Protein AF-A0A2A5HL02-F1 (afdb_monomer)

Sequence (209 aa):
MNTEVFVFADWEAVKEPLLVGTLRASVTKNKEHFSFNYDKAWLASSFAQQIDPDLHFSSAMTQLGYYDGDYEASYLELAQFLTDQGSNTKQDIAQLWRRIVFNIAVSNTDDHLRNHGFIYKNNGWILSPAYDINPVASANGLHLNISDNDNSLSYDLAMEVIDFFQLKKSESQKIKDDVCNCVAPWRVVADKVGVGRADQEYMRVVFNV

Mean predicted aligned error: 8.17 Å

Secondary structure (DSSP, 8-state):
-EEEEEEEE-STT-SS-EEEEEEEEEEETTEEEEEEEE-HHHHTSTTS--SSGGG-EEEHHHHHT--TT----BHHHHHHHHHHHBSSHHHHHHHHHHHHHHHHHTT-----TTS-EEEEETTEEEEPPP------TT-SB-SSBSSSS--BS-HHHHHHTTTTTT--HHHHHHHHHHHHHHHTTHHHHHHHTT--HHHHHHHGGG---

Solvent-accessible surface area (backbone atoms only — not comparable to full-atom values): 11794 Å² total; per-residue (Å²): 108,77,46,79,43,81,41,62,47,74,47,95,90,44,94,57,73,40,60,43,23,40,40,36,39,36,60,56,95,94,38,83,45,77,45,77,45,72,29,73,68,29,69,72,35,95,79,50,84,61,95,58,69,87,58,42,67,44,36,41,28,66,77,72,69,60,58,92,88,68,78,71,55,32,53,56,57,56,36,48,49,34,66,76,46,31,61,47,33,75,62,38,28,45,51,50,52,50,45,54,52,46,29,38,35,35,31,26,36,58,53,37,47,77,48,36,40,32,26,59,48,90,92,18,33,35,68,43,82,87,52,76,86,51,62,35,69,87,62,80,35,39,48,33,18,58,45,90,83,44,26,61,68,41,72,66,62,57,59,72,46,30,66,78,41,74,43,53,72,72,56,49,50,49,52,47,50,55,45,41,64,66,50,54,54,47,65,61,53,37,54,74,74,65,55,51,72,69,58,52,59,64,49,47,75,17,50,64,97

Radius of gyration: 20.07 Å; Cα contacts (8 Å, |Δi|>4): 320; chains: 1; bounding box: 46×37×61 Å

Structure (mmCIF, N/CA/C/O backbone):
data_AF-A0A2A5HL02-F1
#
_entry.id   AF-A0A2A5HL02-F1
#
loop_
_atom_site.group_PDB
_atom_site.id
_atom_site.type_symbol
_atom_site.label_atom_id
_atom_site.label_alt_id
_atom_site.label_comp_id
_atom_site.label_asym_id
_atom_site.label_entity_id
_atom_site.label_seq_id
_atom_site.pdbx_PDB_ins_code
_atom_site.Cartn_x
_atom_site.Cartn_y
_atom_site.Cartn_z
_atom_site.occupancy
_atom_site.B_iso_or_equiv
_atom_site.auth_seq_id
_atom_site.auth_comp_id
_atom_site.auth_asym_id
_atom_site.auth_atom_id
_at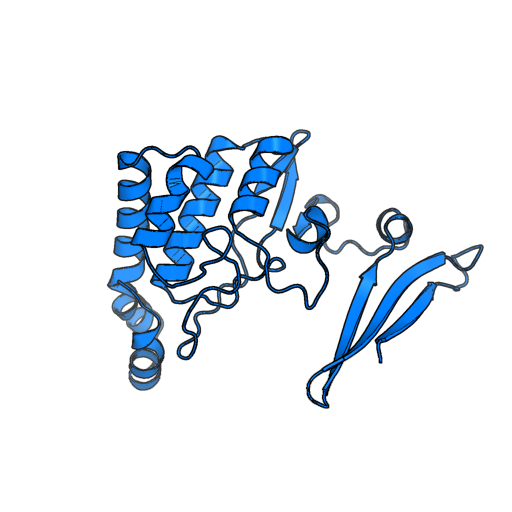om_site.pdbx_PDB_model_num
ATOM 1 N N . MET A 1 1 ? 23.097 18.622 -11.782 1.00 61.75 1 MET A N 1
ATOM 2 C CA . MET A 1 1 ? 22.974 18.508 -13.249 1.00 61.75 1 MET A CA 1
ATOM 3 C C . MET A 1 1 ? 22.240 17.209 -13.501 1.00 61.75 1 MET A C 1
ATOM 5 O O . MET A 1 1 ? 22.627 16.224 -12.884 1.00 61.75 1 MET A O 1
ATOM 9 N N . ASN A 1 2 ? 21.156 17.231 -14.275 1.00 78.06 2 ASN A N 1
ATOM 10 C CA . ASN A 1 2 ? 20.424 16.014 -14.619 1.00 78.06 2 ASN A CA 1
ATOM 11 C C . ASN A 1 2 ? 20.840 15.609 -16.029 1.00 78.06 2 ASN A C 1
ATOM 13 O O . ASN A 1 2 ? 20.781 16.436 -16.938 1.00 78.06 2 ASN A O 1
ATOM 17 N N . THR A 1 3 ? 21.279 14.367 -16.181 1.00 90.88 3 THR A N 1
ATOM 18 C CA . THR A 1 3 ? 21.645 13.775 -17.465 1.00 90.88 3 THR A CA 1
ATOM 19 C C . THR A 1 3 ? 20.612 12.716 -17.801 1.00 90.88 3 THR A C 1
ATOM 21 O O . THR A 1 3 ? 20.310 11.858 -16.972 1.00 90.88 3 THR A O 1
ATOM 24 N N . GLU A 1 4 ? 20.077 12.773 -19.014 1.00 93.69 4 GLU A N 1
ATOM 25 C CA . GLU A 1 4 ? 19.200 11.741 -19.557 1.00 93.69 4 GLU A CA 1
ATOM 26 C C . GLU A 1 4 ? 19.963 10.970 -20.628 1.00 93.69 4 GLU A C 1
ATOM 28 O O . GLU A 1 4 ? 20.577 11.554 -21.522 1.00 93.69 4 GLU A O 1
ATOM 33 N N . VAL A 1 5 ? 19.955 9.649 -20.501 1.00 94.94 5 VAL A N 1
ATOM 34 C CA . VAL A 1 5 ? 20.613 8.722 -21.412 1.00 94.94 5 VAL A CA 1
ATOM 35 C C . VAL A 1 5 ? 19.542 7.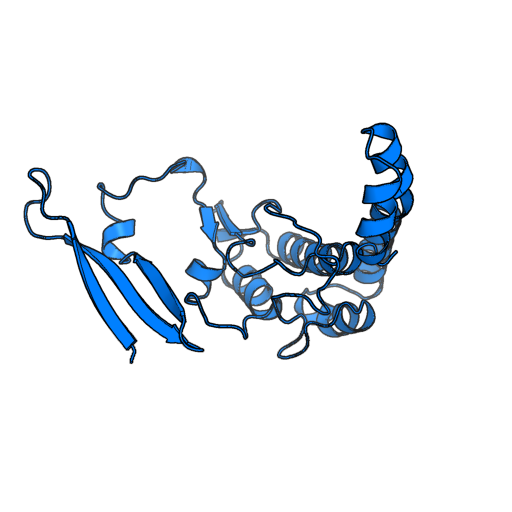805 -21.983 1.00 94.94 5 VAL A C 1
ATOM 37 O O . VAL A 1 5 ? 18.927 7.025 -21.258 1.00 94.94 5 VAL A O 1
ATOM 40 N N . PHE A 1 6 ? 19.316 7.899 -23.290 1.00 96.12 6 PHE A N 1
ATOM 41 C CA . PHE A 1 6 ? 18.430 6.987 -24.004 1.00 96.12 6 PHE A CA 1
ATOM 42 C C . PHE A 1 6 ? 19.140 5.651 -24.213 1.00 96.12 6 PHE A C 1
ATOM 44 O O . PHE A 1 6 ? 20.243 5.603 -24.760 1.00 96.12 6 PHE A O 1
ATOM 51 N N . VAL A 1 7 ? 18.514 4.569 -23.764 1.00 94.94 7 VAL A N 1
ATOM 52 C CA . VAL A 1 7 ? 19.061 3.215 -23.854 1.00 94.94 7 VAL A CA 1
ATOM 53 C C . VAL A 1 7 ? 18.333 2.478 -24.965 1.00 94.94 7 VAL A C 1
ATOM 55 O O . VAL A 1 7 ? 17.118 2.309 -24.904 1.00 94.94 7 VAL A O 1
ATOM 58 N N . PHE A 1 8 ? 19.077 2.032 -25.975 1.00 95.12 8 PHE A N 1
ATOM 59 C CA . PHE A 1 8 ? 18.548 1.294 -27.120 1.00 95.12 8 PHE A CA 1
ATOM 60 C C . PHE A 1 8 ? 19.006 -0.166 -27.088 1.00 95.12 8 PHE A C 1
ATOM 62 O O . PHE A 1 8 ? 20.141 -0.461 -26.714 1.00 95.12 8 PHE A O 1
ATOM 69 N N . ALA A 1 9 ? 18.123 -1.068 -27.507 1.00 91.44 9 ALA A N 1
ATOM 70 C CA . ALA A 1 9 ? 18.435 -2.453 -27.809 1.00 91.44 9 ALA A CA 1
ATOM 71 C C . ALA A 1 9 ? 18.731 -2.561 -29.305 1.00 91.44 9 ALA A C 1
ATOM 73 O O . ALA A 1 9 ? 17.867 -2.274 -30.134 1.00 91.44 9 ALA A O 1
ATOM 74 N N . ASP A 1 10 ? 19.951 -2.979 -29.628 1.00 92.00 10 ASP A N 1
ATOM 75 C CA . ASP A 1 10 ? 20.437 -3.175 -30.993 1.00 92.00 10 ASP A CA 1
ATOM 76 C C . ASP A 1 10 ? 21.192 -4.510 -31.061 1.00 92.00 10 ASP A C 1
ATOM 78 O O . ASP A 1 10 ? 22.417 -4.580 -30.972 1.00 92.00 10 ASP A O 1
ATOM 82 N N . TRP A 1 11 ? 20.430 -5.605 -31.079 1.00 87.88 11 TRP A N 1
ATOM 83 C CA . TRP A 1 11 ? 20.950 -6.968 -31.209 1.00 87.88 11 TRP A CA 1
ATOM 84 C C . TRP A 1 11 ? 20.337 -7.658 -32.424 1.00 87.88 11 TRP A C 1
ATOM 86 O O . TRP A 1 11 ? 19.330 -7.207 -32.950 1.00 87.88 11 TRP A O 1
ATOM 96 N N . GLU A 1 12 ? 20.896 -8.798 -32.835 1.00 86.19 12 GLU A N 1
ATOM 97 C CA . GLU A 1 12 ? 20.589 -9.479 -34.108 1.00 86.19 12 GLU A CA 1
ATOM 98 C C . GLU A 1 12 ? 19.088 -9.728 -34.377 1.00 86.19 12 GLU A C 1
ATOM 100 O O . GLU A 1 12 ? 18.633 -9.668 -35.517 1.00 86.19 12 GLU A O 1
ATOM 105 N N . ALA A 1 13 ? 18.296 -9.977 -33.331 1.00 84.12 13 ALA A N 1
ATOM 106 C CA . ALA A 1 13 ? 16.845 -10.156 -33.425 1.00 84.12 13 ALA A CA 1
ATOM 107 C C . ALA A 1 13 ? 16.024 -8.851 -33.568 1.00 84.12 13 ALA A C 1
ATOM 109 O O . ALA A 1 13 ? 14.843 -8.931 -33.913 1.00 84.12 13 ALA A O 1
ATOM 110 N N . VAL A 1 14 ? 16.597 -7.667 -33.313 1.00 82.94 14 VAL A N 1
ATOM 111 C CA . VAL A 1 14 ? 15.937 -6.364 -33.513 1.00 82.94 14 VAL A CA 1
ATOM 112 C C . VAL A 1 14 ? 16.354 -5.797 -34.872 1.00 82.94 14 VAL A C 1
ATOM 114 O O . VAL A 1 14 ? 17.535 -5.627 -35.146 1.00 82.94 14 VAL A O 1
ATOM 117 N N . LYS A 1 15 ? 15.386 -5.511 -35.753 1.00 85.00 15 LYS A N 1
ATOM 118 C CA . LYS A 1 15 ? 15.675 -5.018 -37.116 1.00 85.00 15 LYS A CA 1
ATOM 119 C C . LYS A 1 15 ? 16.224 -3.589 -37.154 1.00 85.00 15 LYS A C 1
ATOM 121 O O . LYS A 1 15 ? 16.951 -3.254 -38.083 1.00 85.00 15 LYS A O 1
ATOM 126 N N . GLU A 1 16 ? 15.835 -2.764 -36.189 1.00 90.19 16 GLU A N 1
ATOM 127 C CA . GLU A 1 16 ? 16.279 -1.380 -36.012 1.00 90.19 16 GLU A CA 1
ATOM 128 C C . GLU A 1 16 ? 16.438 -1.113 -34.510 1.00 90.19 16 GLU A C 1
ATOM 130 O O . GLU A 1 16 ? 15.660 -1.684 -33.741 1.00 90.19 16 GLU A O 1
ATOM 135 N N . PRO A 1 17 ? 17.382 -0.255 -34.073 1.00 92.62 17 PRO A N 1
ATOM 136 C CA . PRO A 1 17 ? 17.563 0.055 -32.660 1.00 92.62 17 PRO A CA 1
ATOM 137 C C . PRO A 1 17 ? 16.243 0.450 -31.991 1.00 92.62 17 PRO A C 1
ATOM 139 O O . PRO A 1 17 ? 15.632 1.464 -32.334 1.00 92.62 17 PRO A O 1
ATOM 142 N N . LEU A 1 18 ? 15.801 -0.349 -31.021 1.00 92.69 18 LEU A N 1
ATOM 143 C CA . LEU A 1 18 ? 14.548 -0.122 -30.307 1.00 92.69 18 LEU A CA 1
ATOM 144 C C . LEU A 1 18 ? 14.841 0.587 -28.987 1.00 92.69 18 LEU A C 1
ATOM 146 O O . LEU A 1 18 ? 15.664 0.116 -28.203 1.00 92.69 18 LEU A O 1
ATOM 150 N N . LEU A 1 19 ? 14.172 1.710 -28.725 1.00 94.88 19 LEU A N 1
ATOM 151 C CA . LEU A 1 19 ? 14.314 2.417 -27.454 1.00 94.88 19 LEU A CA 1
ATOM 152 C C . LEU A 1 19 ? 13.788 1.525 -26.323 1.00 94.88 19 LEU A C 1
ATOM 154 O O . LEU A 1 19 ? 12.597 1.244 -26.266 1.00 94.88 19 LEU A O 1
ATOM 158 N N . VAL A 1 20 ? 14.677 1.089 -25.432 1.00 93.69 20 VAL A N 1
ATOM 159 C CA . VAL A 1 20 ? 14.339 0.304 -24.235 1.00 93.69 20 VAL A CA 1
ATOM 160 C C . VAL A 1 20 ? 13.740 1.209 -23.173 1.00 93.69 20 VAL A C 1
ATOM 162 O O . VAL A 1 20 ? 12.806 0.830 -22.471 1.00 93.69 20 VAL A O 1
ATOM 165 N N . GLY A 1 21 ? 14.297 2.409 -23.037 1.00 93.69 21 GLY A N 1
ATOM 166 C CA . GLY A 1 21 ? 13.919 3.349 -22.000 1.00 93.69 21 GLY A CA 1
ATOM 167 C C . GLY A 1 21 ? 14.952 4.446 -21.799 1.00 93.69 21 GLY A C 1
ATOM 168 O O . GLY A 1 21 ? 15.899 4.593 -22.575 1.00 93.69 21 GLY A O 1
ATOM 169 N N . THR A 1 22 ? 14.775 5.200 -20.723 1.00 95.06 22 THR A N 1
ATOM 170 C CA . THR A 1 22 ? 15.619 6.338 -20.366 1.00 95.06 22 THR A CA 1
ATOM 171 C C . THR A 1 22 ? 16.241 6.105 -18.996 1.00 95.06 22 THR A C 1
ATOM 173 O O . THR A 1 22 ? 15.533 5.938 -18.002 1.00 95.06 22 THR A O 1
ATOM 176 N N . LEU A 1 23 ? 17.573 6.120 -18.942 1.00 92.62 23 LEU A N 1
ATOM 177 C CA . LEU A 1 23 ? 18.346 6.195 -17.708 1.00 92.62 23 LEU A CA 1
ATOM 178 C C . LEU A 1 23 ? 18.536 7.669 -17.346 1.00 92.62 23 LEU A C 1
ATOM 180 O O . LEU A 1 23 ? 19.118 8.439 -18.110 1.00 92.62 23 LEU A O 1
ATOM 184 N N . ARG A 1 24 ? 18.076 8.065 -16.166 1.00 90.25 24 ARG A N 1
ATOM 185 C CA . ARG A 1 24 ? 18.287 9.394 -15.608 1.00 90.25 24 ARG A CA 1
ATOM 186 C C . ARG A 1 24 ? 19.357 9.318 -14.532 1.00 90.25 24 ARG A C 1
ATOM 188 O O . ARG A 1 24 ? 19.246 8.524 -13.604 1.00 90.25 24 ARG A O 1
ATOM 195 N N . ALA A 1 25 ? 20.373 10.163 -14.651 1.00 90.19 25 ALA A N 1
ATOM 196 C CA . ALA A 1 25 ? 21.373 10.382 -13.617 1.00 90.19 25 ALA A CA 1
ATOM 197 C C . ALA A 1 25 ? 21.193 11.791 -13.043 1.00 90.19 25 ALA A C 1
ATOM 199 O O . ALA A 1 25 ? 21.216 12.780 -13.783 1.00 90.19 25 ALA A O 1
ATOM 200 N N . SER A 1 26 ? 21.003 11.898 -11.732 1.00 87.44 26 SER A N 1
ATOM 201 C CA . SER A 1 26 ? 20.907 13.170 -11.018 1.00 87.44 26 SER A CA 1
ATOM 202 C C . SER A 1 26 ? 21.895 13.203 -9.858 1.00 87.44 26 SER A C 1
ATOM 204 O O . SER A 1 26 ? 22.213 12.185 -9.250 1.00 87.44 26 SER A O 1
ATOM 206 N N . VAL A 1 27 ? 22.408 14.392 -9.543 1.00 84.00 27 VAL A N 1
ATOM 207 C CA . VAL A 1 27 ? 23.245 14.594 -8.354 1.00 84.00 27 VAL A CA 1
ATOM 208 C C . VAL A 1 27 ? 22.414 15.305 -7.302 1.00 84.00 27 VAL A C 1
ATOM 210 O O . VAL A 1 27 ? 21.991 16.446 -7.503 1.00 84.00 27 VAL A O 1
ATOM 213 N N . THR A 1 28 ? 22.211 14.654 -6.162 1.00 78.12 28 THR A N 1
ATOM 214 C CA . THR A 1 28 ? 21.507 15.216 -5.007 1.00 78.12 28 THR A CA 1
ATOM 215 C C . THR A 1 28 ? 22.375 15.029 -3.767 1.00 78.12 28 THR A C 1
ATOM 217 O O . THR A 1 28 ? 22.848 13.932 -3.492 1.00 78.12 28 THR A O 1
ATOM 220 N N . LYS A 1 29 ? 22.641 16.111 -3.020 1.00 78.31 29 LYS A N 1
ATOM 221 C CA . LYS A 1 29 ? 23.487 16.095 -1.803 1.00 78.31 29 LYS A CA 1
ATOM 222 C C . LYS A 1 29 ? 24.847 15.382 -1.997 1.00 78.31 29 LYS A C 1
ATOM 224 O O . LYS A 1 29 ? 25.253 14.586 -1.155 1.00 78.31 29 LYS A O 1
ATOM 229 N N . ASN A 1 30 ? 25.544 15.660 -3.105 1.00 80.00 30 ASN A N 1
ATOM 230 C CA . ASN A 1 30 ? 26.816 15.024 -3.501 1.00 80.00 30 ASN A CA 1
ATOM 231 C C . ASN A 1 30 ? 26.762 13.495 -3.694 1.00 80.00 30 ASN A C 1
ATOM 233 O O . ASN A 1 30 ? 27.805 12.843 -3.694 1.00 80.00 30 ASN A O 1
ATOM 237 N N . LYS A 1 31 ? 25.572 12.916 -3.873 1.00 73.81 31 LYS A N 1
ATOM 238 C CA . LYS A 1 31 ? 25.389 11.521 -4.275 1.00 73.81 31 LYS A CA 1
ATOM 239 C C . LYS A 1 31 ? 24.769 11.466 -5.665 1.00 73.81 31 LYS A C 1
ATOM 241 O O . LYS A 1 31 ? 23.867 12.248 -5.969 1.00 73.81 31 LYS A O 1
ATOM 246 N N . GLU A 1 32 ? 25.271 10.562 -6.497 1.00 85.12 32 GLU A N 1
ATOM 247 C CA . GLU A 1 32 ? 24.662 10.237 -7.784 1.00 85.12 32 GLU A CA 1
ATOM 248 C C . GLU A 1 32 ? 23.497 9.275 -7.559 1.00 85.12 32 GLU A C 1
ATOM 250 O O . GLU A 1 32 ? 23.647 8.223 -6.936 1.00 85.12 32 GLU A O 1
ATOM 255 N N . HIS A 1 33 ? 22.331 9.664 -8.050 1.00 79.44 33 HIS A N 1
ATOM 256 C CA . HIS A 1 33 ? 21.134 8.849 -8.106 1.00 79.44 33 HIS A CA 1
ATOM 257 C C . HIS A 1 33 ? 20.885 8.467 -9.561 1.00 79.44 33 HIS A C 1
ATOM 259 O O . HIS A 1 33 ? 20.912 9.321 -10.448 1.00 79.44 33 HIS A O 1
ATOM 265 N N . PHE A 1 34 ? 20.629 7.183 -9.788 1.00 85.75 34 PHE A N 1
ATOM 266 C CA . PHE A 1 34 ? 20.285 6.641 -11.094 1.00 85.75 34 PHE A CA 1
ATOM 267 C C . PHE A 1 34 ? 18.874 6.075 -11.031 1.00 85.75 34 PHE A C 1
ATOM 269 O O . PHE A 1 34 ? 18.555 5.322 -10.113 1.00 85.75 34 PHE A O 1
ATOM 276 N N . SER A 1 35 ? 18.045 6.408 -12.010 1.00 81.56 35 SER A N 1
ATOM 277 C CA . SER A 1 35 ? 16.740 5.784 -12.201 1.00 81.56 35 SER A CA 1
ATOM 278 C C . SER A 1 35 ? 16.559 5.397 -13.657 1.00 81.56 35 SER A C 1
ATOM 280 O O . SER A 1 35 ? 17.050 6.074 -14.555 1.00 81.56 35 SER A O 1
ATOM 282 N N . PHE A 1 36 ? 15.887 4.278 -13.903 1.00 86.62 36 PHE A N 1
ATOM 283 C CA . PHE A 1 36 ? 15.614 3.798 -15.250 1.00 86.62 36 PHE A CA 1
ATOM 284 C C . PHE A 1 36 ? 14.109 3.689 -15.453 1.00 86.62 36 PHE A C 1
ATOM 286 O O . PHE A 1 36 ? 13.418 3.088 -14.632 1.00 86.62 36 PHE A O 1
ATOM 293 N N . ASN A 1 37 ? 13.611 4.255 -16.547 1.00 82.31 37 ASN A N 1
ATOM 294 C CA . ASN A 1 37 ? 12.217 4.139 -16.944 1.00 82.31 37 ASN A CA 1
ATOM 295 C C . ASN A 1 37 ? 12.124 3.447 -18.301 1.00 82.31 37 ASN A C 1
ATOM 297 O O . ASN A 1 37 ? 12.719 3.927 -19.264 1.00 82.31 37 ASN A O 1
ATOM 301 N N . TYR A 1 38 ? 11.369 2.354 -18.385 1.00 87.00 38 TYR A N 1
ATOM 302 C CA . TYR A 1 38 ? 11.133 1.674 -19.656 1.00 87.00 38 TYR A CA 1
ATOM 303 C C . TYR A 1 38 ? 10.258 2.523 -20.580 1.00 87.00 38 TYR A C 1
ATOM 305 O O . TYR A 1 38 ? 9.315 3.184 -20.141 1.00 87.00 38 TYR A O 1
ATOM 313 N N . ASP A 1 39 ? 10.540 2.464 -21.877 1.00 88.94 39 ASP A N 1
ATOM 314 C CA . ASP A 1 39 ? 9.657 3.031 -22.886 1.00 88.94 39 ASP A CA 1
ATOM 315 C C . ASP A 1 39 ? 8.372 2.191 -23.004 1.00 88.94 39 ASP A C 1
ATOM 317 O O . ASP A 1 39 ? 8.387 0.960 -22.894 1.00 88.94 39 ASP A O 1
ATOM 321 N N . LYS A 1 40 ? 7.230 2.844 -23.241 1.00 83.00 40 LYS A N 1
ATOM 322 C CA . LYS A 1 40 ? 5.942 2.140 -23.360 1.00 83.00 40 LYS A CA 1
ATOM 323 C C . LYS A 1 40 ? 5.927 1.175 -24.549 1.00 83.00 40 LYS A C 1
ATOM 325 O O . LYS A 1 40 ? 5.343 0.099 -24.439 1.00 83.00 40 LYS A O 1
ATOM 330 N N . ALA A 1 41 ? 6.570 1.531 -25.663 1.00 85.94 41 ALA A N 1
ATOM 331 C CA . ALA A 1 41 ? 6.681 0.657 -26.824 1.00 85.94 41 ALA A CA 1
ATOM 332 C C . ALA A 1 41 ? 7.598 -0.541 -26.541 1.00 85.94 41 ALA A C 1
ATOM 334 O O . ALA A 1 41 ? 7.301 -1.644 -26.998 1.00 85.94 41 ALA A O 1
ATOM 335 N N . TRP A 1 42 ? 8.653 -0.361 -25.734 1.00 88.75 42 TRP A N 1
ATOM 336 C CA . TRP A 1 42 ? 9.483 -1.474 -25.265 1.00 88.75 42 TRP A CA 1
ATOM 337 C C . TRP A 1 42 ? 8.673 -2.483 -24.454 1.00 88.75 42 TRP A C 1
ATOM 339 O O . TRP A 1 42 ? 8.707 -3.674 -24.761 1.00 88.75 42 TRP A O 1
ATOM 349 N N . LEU A 1 43 ? 7.911 -2.013 -23.461 1.00 82.44 43 LEU A N 1
ATOM 350 C CA . LEU A 1 43 ? 7.082 -2.871 -22.603 1.00 82.44 43 LEU A CA 1
ATOM 351 C C . LEU A 1 43 ? 6.004 -3.640 -23.380 1.00 82.44 43 LEU A C 1
ATOM 353 O O . LEU A 1 43 ? 5.606 -4.722 -22.955 1.00 82.44 43 LEU A O 1
ATOM 357 N N . ALA A 1 44 ? 5.543 -3.096 -24.510 1.00 82.56 44 ALA A N 1
ATOM 358 C CA . ALA A 1 44 ? 4.601 -3.752 -25.415 1.00 82.56 44 ALA A CA 1
ATOM 359 C C . ALA A 1 44 ? 5.276 -4.668 -26.458 1.00 82.56 44 ALA A C 1
ATOM 361 O O . ALA A 1 44 ? 4.585 -5.358 -27.209 1.00 82.56 44 ALA A O 1
ATOM 362 N N . SER A 1 45 ? 6.608 -4.662 -26.549 1.00 86.00 45 SER A N 1
ATOM 363 C CA . SER A 1 45 ? 7.354 -5.466 -27.518 1.00 86.00 45 SER A CA 1
ATOM 364 C C . SER A 1 45 ? 7.486 -6.925 -27.073 1.00 86.00 45 SER A C 1
ATOM 366 O O . SER A 1 45 ? 7.453 -7.243 -25.886 1.00 86.00 45 SER A O 1
ATOM 368 N N . SER A 1 46 ? 7.746 -7.824 -28.026 1.00 84.69 46 SER A N 1
ATOM 369 C CA . SER A 1 46 ? 8.045 -9.237 -27.742 1.00 84.69 46 SER A CA 1
ATOM 370 C C . SER A 1 46 ? 9.392 -9.462 -27.042 1.00 84.69 46 SER A C 1
ATOM 372 O O . SER A 1 46 ? 9.716 -10.597 -26.703 1.00 84.69 46 SER A O 1
ATOM 374 N N . PHE A 1 47 ? 10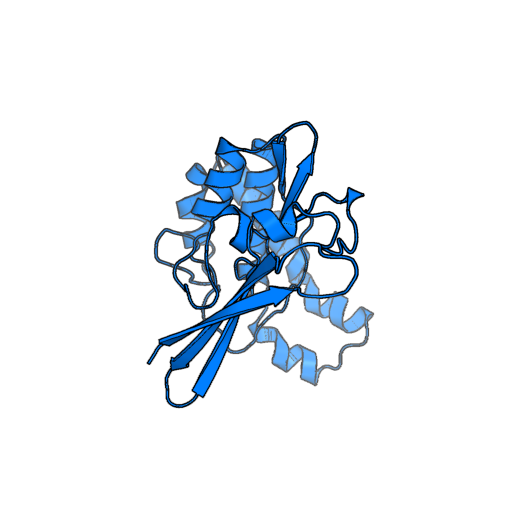.206 -8.415 -26.887 1.00 83.88 47 PHE A N 1
ATOM 375 C CA . PHE A 1 47 ? 11.529 -8.492 -26.267 1.00 83.88 47 PHE A CA 1
ATOM 376 C C . PHE A 1 47 ? 11.501 -8.204 -24.766 1.00 83.88 47 PHE A C 1
ATOM 378 O O . PHE A 1 47 ? 12.434 -8.586 -24.059 1.00 83.88 47 PHE A O 1
ATOM 385 N N . ALA A 1 48 ? 10.447 -7.554 -24.264 1.00 83.44 48 ALA A N 1
ATOM 386 C CA . ALA A 1 48 ? 10.280 -7.345 -22.837 1.00 83.44 48 ALA A CA 1
ATOM 387 C C . ALA A 1 48 ? 10.044 -8.695 -22.142 1.00 83.44 48 ALA A C 1
ATOM 389 O O . ALA A 1 48 ? 9.038 -9.366 -22.373 1.00 83.44 48 ALA A O 1
ATOM 390 N N . GLN A 1 49 ? 10.975 -9.100 -21.275 1.00 72.94 49 GLN A N 1
ATOM 391 C CA . GLN A 1 49 ? 10.784 -10.278 -20.437 1.00 72.94 49 GLN A CA 1
ATOM 392 C C . GLN A 1 49 ? 9.795 -9.959 -19.320 1.00 72.94 49 GLN A C 1
ATOM 394 O O . GLN A 1 49 ? 10.086 -9.191 -18.404 1.00 72.94 49 GLN A O 1
ATOM 399 N N . GLN A 1 50 ? 8.629 -10.588 -19.392 1.00 68.19 50 GLN A N 1
ATOM 400 C CA . GLN A 1 50 ? 7.682 -10.625 -18.290 1.00 68.19 50 GLN A CA 1
ATOM 401 C C . GLN A 1 50 ? 8.002 -11.855 -17.438 1.00 68.19 50 GLN A C 1
ATOM 403 O O . GLN A 1 50 ? 8.044 -12.970 -17.953 1.00 68.19 50 GLN A O 1
ATOM 408 N N . ILE A 1 51 ? 8.274 -11.646 -16.146 1.00 69.44 51 ILE A N 1
ATOM 409 C CA . ILE A 1 51 ? 8.579 -12.735 -15.199 1.00 69.44 51 ILE A CA 1
ATOM 410 C C . ILE A 1 51 ? 7.356 -13.646 -15.028 1.00 69.44 51 ILE A C 1
ATOM 412 O O . ILE A 1 51 ? 7.501 -14.861 -14.931 1.00 69.44 51 ILE A O 1
ATOM 416 N N . ASP A 1 52 ? 6.164 -13.049 -15.039 1.00 73.88 52 ASP A N 1
ATOM 417 C CA . ASP A 1 52 ? 4.882 -13.746 -15.033 1.00 73.88 52 ASP A CA 1
ATOM 418 C C . ASP A 1 52 ? 3.876 -12.959 -15.900 1.00 73.88 52 ASP A C 1
ATOM 420 O O . ASP A 1 52 ? 3.210 -12.042 -15.405 1.00 73.88 52 ASP A O 1
ATOM 424 N N . PRO A 1 53 ? 3.826 -13.227 -17.218 1.00 72.62 53 PRO A N 1
ATOM 425 C CA . PRO A 1 53 ? 2.954 -12.501 -18.142 1.00 72.62 53 PRO A CA 1
ATOM 426 C C . PRO A 1 53 ? 1.463 -12.694 -17.836 1.00 72.62 53 PRO A C 1
ATOM 428 O O . PRO A 1 53 ? 0.663 -11.797 -18.107 1.00 72.62 53 PRO A O 1
ATOM 431 N N . ASP A 1 54 ? 1.098 -13.827 -17.232 1.00 82.75 54 ASP A N 1
ATOM 432 C CA . ASP A 1 54 ? -0.287 -14.178 -16.917 1.00 82.75 54 ASP A CA 1
ATOM 433 C C . ASP A 1 54 ? -0.797 -13.442 -15.667 1.00 82.75 54 ASP A C 1
ATOM 435 O O . ASP A 1 54 ? -2.005 -13.275 -15.482 1.00 82.75 54 ASP A O 1
ATOM 439 N N . LEU A 1 55 ? 0.110 -12.959 -14.808 1.00 83.25 55 LEU A N 1
ATOM 440 C CA . LEU A 1 55 ? -0.252 -12.194 -13.615 1.00 83.25 55 LEU A CA 1
ATOM 441 C C . LEU A 1 55 ? -0.813 -10.804 -13.952 1.00 83.25 55 LEU A C 1
ATOM 443 O O . LEU A 1 55 ? -1.533 -10.234 -13.136 1.00 83.25 55 LEU A O 1
ATOM 447 N N . HIS A 1 56 ? -0.484 -10.245 -15.125 1.00 88.88 56 HIS A N 1
ATOM 448 C CA . HIS A 1 56 ? -0.907 -8.905 -15.561 1.00 88.88 56 HIS A CA 1
ATOM 449 C C . HIS A 1 56 ? -0.726 -7.819 -14.482 1.00 88.88 56 HIS A C 1
ATOM 451 O O . HIS A 1 56 ? -1.601 -6.980 -14.244 1.00 88.88 56 HIS A O 1
ATOM 457 N N . PHE A 1 57 ? 0.414 -7.867 -13.795 1.00 92.19 57 PHE A N 1
ATOM 458 C CA . PHE A 1 57 ? 0.742 -6.978 -12.689 1.00 92.19 57 PHE A CA 1
ATOM 459 C C . PHE A 1 57 ? 1.334 -5.649 -13.170 1.00 92.19 57 PHE A C 1
ATOM 461 O O . PHE A 1 57 ? 2.128 -5.605 -14.110 1.00 92.19 57 PHE A O 1
ATOM 468 N N . SER A 1 58 ? 1.018 -4.564 -12.467 1.00 91.50 58 SER A N 1
ATOM 469 C CA . SER A 1 58 ? 1.682 -3.273 -12.620 1.00 91.50 58 SER A CA 1
ATOM 470 C C . SER A 1 58 ? 1.813 -2.564 -11.274 1.00 91.50 58 SER A C 1
ATOM 472 O O . SER A 1 58 ? 0.883 -2.584 -10.471 1.00 91.50 58 SER A O 1
ATOM 474 N N . SER A 1 59 ? 2.957 -1.925 -11.019 1.00 93.81 59 SER A N 1
ATOM 475 C CA . SER A 1 59 ? 3.141 -1.131 -9.797 1.00 93.81 59 SER A CA 1
ATOM 476 C C . SER A 1 59 ? 2.262 0.122 -9.810 1.00 93.81 59 SER A C 1
ATOM 478 O O . SER A 1 59 ? 1.948 0.658 -10.879 1.00 93.81 59 SER A O 1
ATOM 480 N N . ALA A 1 60 ? 1.917 0.638 -8.630 1.00 95.25 60 ALA A N 1
ATOM 481 C CA . ALA A 1 60 ? 1.194 1.899 -8.531 1.00 95.25 60 ALA A CA 1
ATOM 482 C C . ALA A 1 60 ? 2.012 3.063 -9.100 1.00 95.25 60 ALA A C 1
ATOM 484 O O . ALA A 1 60 ? 1.455 3.925 -9.769 1.00 95.25 60 ALA A O 1
ATOM 485 N N . MET A 1 61 ? 3.340 3.027 -8.948 1.00 93.00 61 MET A N 1
ATOM 486 C CA . MET A 1 61 ? 4.248 4.007 -9.555 1.00 93.00 61 MET A CA 1
ATOM 487 C C . MET A 1 61 ? 4.045 4.095 -11.071 1.00 93.00 61 MET 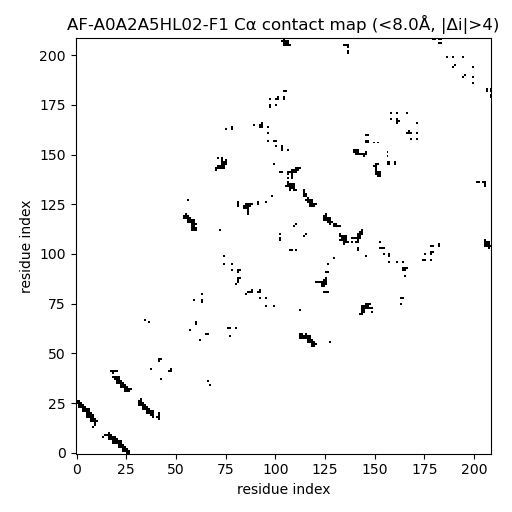A C 1
ATOM 489 O O . MET A 1 61 ? 3.876 5.182 -11.616 1.00 93.00 61 MET A O 1
ATOM 493 N N . THR A 1 62 ? 3.998 2.942 -11.744 1.00 89.75 62 THR A N 1
ATOM 494 C CA . THR A 1 62 ? 3.774 2.868 -13.192 1.00 89.75 62 THR A CA 1
ATOM 495 C C . THR A 1 62 ? 2.379 3.356 -13.581 1.00 89.75 62 THR A C 1
ATOM 497 O O . THR A 1 62 ? 2.256 4.123 -14.533 1.00 89.75 62 THR A O 1
ATOM 500 N N . GLN A 1 63 ? 1.335 2.925 -12.866 1.00 91.25 63 GLN A N 1
ATOM 501 C CA . GLN A 1 63 ? -0.051 3.282 -13.197 1.00 91.25 63 GLN A CA 1
ATOM 502 C C . GLN A 1 63 ? -0.361 4.764 -12.966 1.00 91.25 63 GLN A C 1
ATOM 504 O O . GLN A 1 63 ? -1.114 5.356 -13.735 1.00 91.25 63 GLN A O 1
ATOM 509 N N . LEU A 1 64 ? 0.252 5.373 -11.951 1.00 90.75 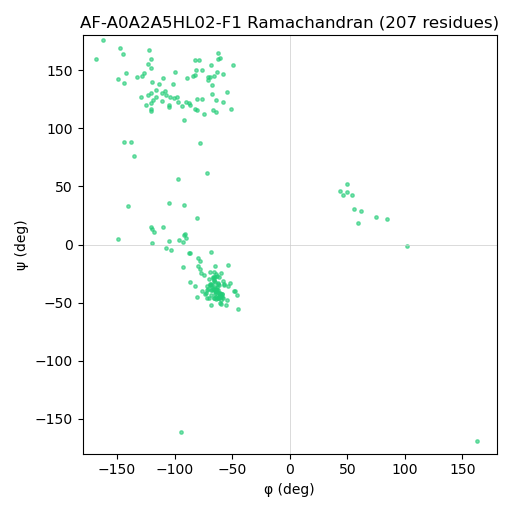64 LEU A N 1
ATOM 510 C CA . LEU A 1 64 ? 0.078 6.788 -11.628 1.00 90.75 64 LEU A CA 1
ATOM 511 C C . LEU A 1 64 ? 1.051 7.703 -12.394 1.00 90.75 64 LEU A C 1
ATOM 513 O O . LEU A 1 64 ? 0.913 8.919 -12.346 1.00 90.75 64 LEU A O 1
ATOM 517 N N . GLY A 1 65 ? 2.016 7.139 -13.131 1.00 86.25 65 GLY A N 1
ATOM 518 C CA . GLY A 1 65 ? 2.954 7.905 -13.959 1.00 86.25 65 GLY A CA 1
ATOM 519 C C . GLY A 1 65 ? 4.048 8.642 -13.178 1.00 86.25 65 GLY A C 1
ATOM 520 O O . GLY A 1 65 ? 4.593 9.618 -13.690 1.00 86.25 65 GLY A O 1
ATOM 521 N N . TYR A 1 66 ? 4.363 8.175 -11.968 1.00 85.12 66 TYR A N 1
ATOM 522 C CA . TYR A 1 66 ? 5.412 8.725 -11.105 1.00 85.12 66 TYR A CA 1
ATOM 523 C C . TYR A 1 66 ? 6.804 8.202 -11.474 1.00 85.12 66 TYR A C 1
ATOM 525 O O . TYR A 1 66 ? 6.947 7.114 -12.041 1.00 85.12 66 TYR A O 1
ATOM 533 N N . TYR A 1 67 ? 7.840 8.948 -11.076 1.00 78.69 67 TYR A N 1
ATOM 534 C CA . TYR A 1 67 ? 9.242 8.570 -11.258 1.00 78.69 67 TYR A CA 1
ATOM 535 C C . TYR A 1 67 ? 9.985 8.464 -9.920 1.00 78.69 67 TYR A C 1
ATOM 537 O O . TYR A 1 67 ? 9.593 9.048 -8.912 1.00 78.69 67 TYR A O 1
ATOM 545 N N . ASP A 1 68 ? 11.108 7.738 -9.910 1.00 67.00 68 ASP A N 1
ATOM 546 C CA . ASP A 1 68 ? 11.989 7.694 -8.738 1.00 67.00 68 ASP A CA 1
ATOM 547 C C . ASP A 1 68 ? 12.476 9.098 -8.365 1.00 67.00 68 ASP A C 1
ATOM 549 O O . ASP A 1 68 ? 13.131 9.775 -9.166 1.00 67.00 68 ASP A O 1
ATOM 553 N N . GLY A 1 69 ? 12.200 9.492 -7.121 1.00 64.50 69 GLY A N 1
ATOM 554 C CA . GLY A 1 69 ? 12.527 10.811 -6.584 1.00 64.50 69 GLY A CA 1
ATOM 555 C C . GLY A 1 69 ? 11.347 11.785 -6.512 1.00 64.50 69 GLY A C 1
ATOM 556 O O . GLY A 1 69 ? 11.546 12.895 -6.025 1.00 64.50 69 GLY A O 1
ATOM 557 N N . ASP A 1 70 ? 10.149 11.391 -6.953 1.00 65.81 70 ASP A N 1
ATOM 558 C CA . ASP A 1 70 ? 8.906 12.097 -6.624 1.00 65.81 70 ASP A CA 1
ATOM 559 C C . ASP A 1 70 ? 8.412 11.639 -5.241 1.00 65.81 70 ASP A C 1
ATOM 561 O O . ASP A 1 70 ? 8.113 10.462 -5.039 1.00 65.81 70 ASP A O 1
ATOM 565 N N . TYR A 1 71 ? 8.357 12.562 -4.277 1.00 65.75 71 TYR A N 1
ATOM 566 C CA . TYR A 1 71 ? 8.139 12.254 -2.852 1.00 65.75 71 TYR A CA 1
ATOM 567 C C . TYR A 1 71 ? 6.773 12.704 -2.305 1.00 65.75 71 TYR A C 1
ATOM 569 O O . TYR A 1 71 ? 6.607 12.767 -1.092 1.00 65.75 71 TYR A O 1
ATOM 577 N N . GLU A 1 72 ? 5.804 13.039 -3.161 1.00 81.62 72 GLU A N 1
ATOM 578 C CA . GLU A 1 72 ? 4.519 13.628 -2.725 1.00 81.62 72 GLU A CA 1
ATOM 579 C C . GLU A 1 72 ? 3.284 12.776 -3.052 1.00 81.62 72 GLU A C 1
ATOM 581 O O . GLU A 1 72 ? 2.157 13.238 -2.898 1.00 81.62 72 GLU A O 1
ATOM 586 N N . ALA A 1 73 ? 3.476 11.523 -3.472 1.00 92.38 73 ALA A N 1
ATOM 587 C CA . ALA A 1 73 ? 2.361 10.636 -3.780 1.00 92.38 73 ALA A CA 1
ATOM 588 C C . ALA A 1 73 ? 1.531 10.292 -2.531 1.00 92.38 73 ALA A C 1
ATOM 590 O O . ALA A 1 73 ? 2.063 10.103 -1.430 1.00 92.38 73 ALA A O 1
ATOM 591 N N . SER A 1 74 ? 0.223 10.144 -2.723 1.00 96.38 74 SER A N 1
ATOM 592 C CA . SER A 1 74 ? -0.734 9.889 -1.646 1.00 96.38 74 SER A CA 1
ATOM 593 C C . SER A 1 74 ? -1.542 8.609 -1.851 1.00 96.38 74 SER A C 1
ATOM 595 O O . SER A 1 74 ? -1.805 8.166 -2.971 1.00 96.38 74 SER A O 1
ATOM 597 N N . TYR A 1 75 ? -2.035 8.041 -0.750 1.00 98.12 75 TYR A N 1
ATOM 598 C CA . TYR A 1 75 ? -3.021 6.959 -0.787 1.00 98.12 75 TYR A CA 1
ATOM 599 C C . TYR A 1 75 ? -4.325 7.352 -1.497 1.00 98.12 75 TYR A C 1
ATOM 601 O O . TYR A 1 75 ? -5.023 6.474 -2.016 1.00 98.12 75 TYR A O 1
ATOM 609 N N . LEU A 1 76 ? -4.648 8.648 -1.536 1.00 98.38 76 LEU A N 1
ATOM 610 C CA . LEU A 1 76 ? -5.823 9.169 -2.230 1.00 98.38 76 LEU A CA 1
ATOM 611 C C . LEU A 1 76 ? -5.712 8.924 -3.739 1.00 98.38 76 LEU A C 1
ATOM 613 O O . LEU A 1 76 ? -6.669 8.478 -4.362 1.00 98.38 76 LEU A O 1
ATOM 617 N N . GLU A 1 77 ? -4.531 9.081 -4.333 1.00 97.75 77 GLU A N 1
ATOM 618 C CA . GLU A 1 77 ? -4.330 8.803 -5.762 1.00 97.75 77 GLU A CA 1
ATOM 619 C C . GLU A 1 77 ? -4.500 7.318 -6.102 1.00 97.75 77 GLU A C 1
ATOM 621 O O . GLU A 1 77 ? -5.105 6.973 -7.120 1.00 97.75 77 GLU A O 1
ATOM 626 N N . LEU A 1 78 ? -4.042 6.417 -5.226 1.00 98.25 78 LEU A N 1
ATOM 627 C CA . LEU A 1 78 ? -4.264 4.977 -5.392 1.00 98.25 78 LEU A CA 1
ATOM 628 C C . LEU A 1 78 ? -5.761 4.637 -5.308 1.00 98.25 78 LEU A C 1
ATOM 630 O O . LEU A 1 78 ? -6.259 3.822 -6.090 1.00 98.25 78 LEU A O 1
ATOM 634 N N . ALA A 1 79 ? -6.485 5.254 -4.369 1.00 98.44 79 ALA A N 1
ATOM 635 C CA . ALA A 1 79 ? -7.927 5.075 -4.228 1.00 98.44 79 ALA A CA 1
ATOM 636 C C . ALA A 1 79 ? -8.697 5.646 -5.430 1.00 98.44 79 ALA A C 1
ATOM 638 O O . ALA A 1 79 ? -9.649 5.018 -5.902 1.00 98.44 79 ALA A O 1
ATOM 639 N N . GLN A 1 80 ? -8.258 6.787 -5.965 1.00 98.25 80 GLN A N 1
ATOM 640 C CA . GLN A 1 80 ? -8.817 7.393 -7.171 1.00 98.25 80 GLN A CA 1
ATOM 641 C C . GLN A 1 80 ? -8.614 6.477 -8.383 1.00 98.25 80 GLN A C 1
ATOM 643 O O . GLN A 1 80 ? -9.574 6.173 -9.087 1.00 98.25 80 GLN A O 1
ATOM 648 N N . PHE A 1 81 ? -7.409 5.928 -8.569 1.00 98.06 81 PHE A N 1
ATOM 649 C CA . PHE A 1 81 ? -7.129 4.971 -9.641 1.00 98.06 81 PHE A CA 1
ATOM 650 C C . PHE A 1 81 ? -8.036 3.732 -9.577 1.00 98.06 81 PHE A C 1
ATOM 652 O O . PHE A 1 81 ? -8.629 3.340 -10.583 1.00 98.06 81 PHE A O 1
ATOM 659 N N . LEU A 1 82 ? -8.204 3.136 -8.391 1.00 98.31 82 LEU A N 1
ATOM 660 C CA . LEU A 1 82 ? -9.121 2.005 -8.187 1.00 98.31 82 LEU A CA 1
ATOM 661 C C . LEU A 1 82 ? -10.594 2.388 -8.387 1.00 98.31 82 LEU A C 1
ATOM 663 O O . LEU A 1 82 ? -11.412 1.536 -8.738 1.00 98.31 82 LEU A O 1
ATOM 667 N N . THR A 1 83 ? -10.949 3.649 -8.156 1.00 97.62 83 THR A N 1
ATOM 668 C CA . THR A 1 83 ? -12.303 4.159 -8.394 1.00 97.62 83 THR A CA 1
ATOM 669 C C . THR A 1 83 ? -12.587 4.318 -9.881 1.00 97.62 83 THR A C 1
ATOM 671 O O . THR A 1 83 ? -13.643 3.895 -10.343 1.00 97.62 83 THR A O 1
ATOM 674 N N . ASP A 1 84 ? -11.629 4.848 -10.636 1.00 96.12 84 ASP A N 1
ATOM 675 C CA . ASP A 1 84 ? -11.813 5.152 -12.055 1.00 96.12 84 ASP A CA 1
ATOM 676 C C . ASP A 1 84 ? -11.618 3.934 -12.957 1.00 96.12 84 ASP A C 1
ATOM 678 O O . ASP A 1 84 ? -12.283 3.802 -13.983 1.00 96.12 84 ASP A O 1
ATOM 682 N N . GLN A 1 85 ? -10.677 3.059 -12.599 1.00 96.19 85 GLN A N 1
ATOM 683 C CA . GLN A 1 85 ? -10.202 1.978 -13.466 1.00 96.19 85 GLN A CA 1
ATOM 684 C C . GLN A 1 85 ? -10.426 0.583 -12.870 1.00 96.19 85 GLN A C 1
ATOM 686 O O . GLN A 1 85 ? -10.020 -0.419 -13.467 1.00 96.19 85 GLN A O 1
ATOM 691 N N . GLY A 1 86 ? -11.030 0.494 -11.681 1.00 96.50 86 GLY A N 1
ATOM 692 C CA . GLY A 1 86 ? -11.147 -0.757 -10.943 1.00 96.50 86 GLY A CA 1
ATOM 693 C C . GLY A 1 86 ? -12.295 -1.662 -11.394 1.00 96.50 86 GLY A C 1
ATOM 694 O O . GLY A 1 86 ? -13.350 -1.195 -11.814 1.00 96.50 86 GLY A O 1
ATOM 695 N N . SER A 1 87 ? -12.120 -2.980 -11.253 1.00 96.69 87 SER A N 1
ATOM 696 C CA . SER A 1 87 ? -13.195 -3.976 -11.443 1.00 96.69 87 SER A CA 1
ATOM 697 C C . SER A 1 87 ? -13.759 -4.536 -10.126 1.00 96.69 87 SER A C 1
ATOM 699 O O . SER A 1 87 ? -14.735 -5.288 -10.141 1.00 96.69 87 SER A O 1
ATOM 701 N N . ASN A 1 88 ? -13.176 -4.155 -8.983 1.00 97.25 88 ASN A N 1
ATOM 702 C CA . ASN A 1 88 ? -13.562 -4.580 -7.629 1.00 97.25 88 ASN A CA 1
ATOM 703 C C . ASN A 1 88 ? -13.479 -3.414 -6.616 1.00 97.25 88 ASN A C 1
ATOM 705 O O . ASN A 1 88 ? -13.148 -3.593 -5.443 1.00 97.25 88 ASN A O 1
ATOM 709 N N . THR A 1 89 ? -13.769 -2.198 -7.092 1.00 96.44 89 THR A N 1
ATOM 710 C CA . THR A 1 89 ? -13.481 -0.916 -6.430 1.00 96.44 89 THR A CA 1
ATOM 711 C C . THR A 1 89 ? -13.820 -0.892 -4.946 1.00 96.44 89 THR A C 1
ATOM 713 O O . THR A 1 89 ? -12.941 -0.619 -4.140 1.00 96.44 89 THR A O 1
ATOM 716 N N . LYS A 1 90 ? -15.066 -1.205 -4.561 1.00 97.38 90 LYS A N 1
ATOM 717 C CA . LYS A 1 90 ? -15.528 -1.069 -3.169 1.00 97.38 90 LYS A CA 1
ATOM 718 C C . LYS A 1 90 ? -14.694 -1.906 -2.194 1.00 97.38 90 LYS A C 1
ATOM 720 O O . LYS A 1 90 ? -14.370 -1.456 -1.099 1.00 97.38 90 LYS A O 1
ATOM 725 N N . GLN A 1 91 ? -14.378 -3.138 -2.572 1.00 98.12 91 GLN A N 1
ATOM 726 C CA . GLN A 1 91 ? -13.578 -4.048 -1.764 1.00 98.12 91 GLN A CA 1
ATOM 727 C C . GLN A 1 91 ? -12.112 -3.611 -1.744 1.00 98.12 91 GLN A C 1
ATOM 729 O O . GLN A 1 91 ? -11.473 -3.675 -0.695 1.00 98.12 91 GLN A O 1
ATOM 734 N N . ASP A 1 92 ? -11.598 -3.148 -2.880 1.00 98.50 92 ASP A N 1
ATOM 735 C CA . ASP A 1 92 ? -10.192 -2.798 -3.036 1.00 98.50 92 ASP A CA 1
ATOM 736 C C . ASP A 1 92 ? -9.830 -1.502 -2.309 1.00 98.50 92 ASP A C 1
ATOM 738 O O . ASP A 1 92 ? -8.822 -1.478 -1.610 1.00 98.50 92 ASP A O 1
ATOM 742 N N . ILE A 1 93 ? -10.662 -0.458 -2.368 1.00 98.31 93 ILE A N 1
ATOM 743 C CA . ILE A 1 93 ? -10.426 0.777 -1.599 1.00 98.31 93 ILE A CA 1
ATOM 744 C C . ILE A 1 93 ? -10.578 0.536 -0.089 1.00 98.31 93 ILE A C 1
ATOM 746 O O . ILE A 1 93 ? -9.793 1.058 0.699 1.00 98.31 93 ILE A O 1
ATOM 750 N N . ALA A 1 94 ? -11.493 -0.346 0.335 1.00 98.75 94 ALA A N 1
ATOM 751 C CA . ALA A 1 94 ? -11.586 -0.762 1.735 1.00 98.75 94 ALA A CA 1
ATOM 752 C C . ALA A 1 94 ? -10.330 -1.531 2.191 1.00 98.75 94 ALA A C 1
ATOM 754 O O . ALA A 1 94 ? -9.836 -1.331 3.303 1.00 98.75 94 ALA A O 1
ATOM 755 N N . GLN A 1 95 ? -9.788 -2.401 1.332 1.00 98.69 95 GLN A N 1
ATOM 756 C CA . GLN A 1 95 ? -8.521 -3.095 1.578 1.00 98.69 95 GLN A CA 1
ATOM 757 C C . GLN A 1 95 ? -7.319 -2.150 1.554 1.00 98.69 95 GLN A C 1
ATOM 759 O O . GLN A 1 95 ? -6.397 -2.327 2.347 1.00 98.69 95 GLN A O 1
ATOM 764 N N . LEU A 1 96 ? -7.322 -1.138 0.690 1.00 98.69 96 LEU A N 1
ATOM 765 C CA . LEU A 1 96 ? -6.282 -0.119 0.645 1.00 98.69 96 LEU A CA 1
ATOM 766 C C . LEU A 1 96 ? -6.269 0.697 1.942 1.00 98.69 96 LEU A C 1
ATOM 768 O O . LEU A 1 96 ? -5.215 0.836 2.554 1.00 98.69 96 LEU A O 1
ATOM 772 N N . TRP A 1 97 ? -7.435 1.125 2.434 1.00 98.81 97 TRP A N 1
ATOM 773 C CA . TRP A 1 97 ? -7.531 1.800 3.730 1.00 98.81 97 TRP A CA 1
ATOM 774 C C . TRP A 1 97 ? -7.077 0.898 4.887 1.00 98.81 97 TRP A C 1
ATOM 776 O O . TRP A 1 97 ? -6.349 1.333 5.777 1.00 98.81 97 TRP A O 1
ATOM 786 N N . ARG A 1 98 ? -7.408 -0.403 4.846 1.00 98.81 98 ARG A N 1
ATOM 787 C CA . ARG A 1 98 ? -6.879 -1.387 5.807 1.00 98.81 98 ARG A CA 1
ATOM 788 C C . ARG A 1 98 ? -5.345 -1.428 5.811 1.00 98.81 98 ARG A C 1
ATOM 790 O O . ARG A 1 98 ? -4.767 -1.621 6.880 1.00 98.81 98 ARG A O 1
ATOM 797 N N . ARG A 1 99 ? -4.683 -1.240 4.660 1.00 98.44 99 ARG A N 1
ATOM 798 C CA . ARG A 1 99 ? -3.210 -1.165 4.580 1.00 98.44 99 ARG A CA 1
ATOM 799 C C . ARG A 1 99 ? -2.659 0.083 5.242 1.00 98.44 99 ARG A C 1
ATOM 801 O O . ARG A 1 99 ? -1.667 -0.052 5.939 1.00 98.44 99 ARG A O 1
ATOM 808 N N . ILE A 1 100 ? -3.319 1.234 5.104 1.00 98.50 100 ILE A N 1
ATOM 809 C CA . ILE A 1 100 ? -2.928 2.459 5.822 1.00 98.50 100 ILE A CA 1
ATOM 810 C C . ILE A 1 100 ? -2.898 2.178 7.324 1.00 98.50 100 ILE A C 1
ATOM 812 O O . ILE A 1 100 ? -1.880 2.376 7.982 1.00 98.50 100 ILE A O 1
ATOM 816 N N . VAL A 1 101 ? -3.992 1.629 7.859 1.00 98.75 101 VAL A N 1
ATOM 817 C CA . VAL A 1 101 ? -4.080 1.308 9.289 1.00 98.75 101 VAL A CA 1
ATOM 818 C C . VAL A 1 101 ? -3.022 0.287 9.706 1.00 98.75 101 VAL A C 1
ATOM 820 O O . VAL A 1 101 ? -2.413 0.434 10.761 1.00 98.75 101 VAL A O 1
ATOM 823 N N . PHE A 1 102 ? -2.783 -0.740 8.889 1.00 98.56 102 PHE A N 1
ATOM 824 C CA . PHE A 1 102 ? -1.760 -1.742 9.174 1.00 98.56 102 PHE A CA 1
ATOM 825 C C . PHE A 1 102 ? -0.347 -1.149 9.156 1.00 98.56 102 PHE A C 1
ATOM 827 O O . PHE A 1 102 ? 0.430 -1.428 10.063 1.00 98.56 102 PHE A O 1
ATOM 834 N N . ASN A 1 103 ? -0.036 -0.291 8.184 1.00 97.81 103 ASN A N 1
ATOM 835 C CA . ASN A 1 103 ? 1.253 0.384 8.085 1.00 97.81 103 ASN A CA 1
ATOM 836 C C . ASN A 1 103 ? 1.487 1.323 9.274 1.00 97.81 103 ASN A C 1
ATOM 838 O O . ASN A 1 103 ? 2.590 1.331 9.812 1.00 97.81 103 ASN A O 1
ATOM 842 N N . ILE A 1 104 ? 0.452 2.023 9.756 1.00 97.56 104 ILE A N 1
ATOM 843 C CA . ILE A 1 104 ? 0.514 2.789 11.012 1.00 97.56 104 ILE A CA 1
ATOM 844 C C . ILE A 1 104 ? 0.778 1.860 12.205 1.00 97.56 104 ILE A C 1
ATOM 846 O O . ILE A 1 104 ? 1.636 2.156 13.033 1.00 97.56 104 ILE A O 1
ATOM 850 N N . ALA A 1 105 ? 0.064 0.733 12.292 1.00 97.62 105 ALA A N 1
ATOM 851 C CA . ALA A 1 105 ? 0.145 -0.200 13.417 1.00 97.62 105 ALA A CA 1
ATOM 852 C C . ALA A 1 105 ? 1.519 -0.862 13.582 1.00 97.62 105 ALA A C 1
ATOM 854 O O . ALA A 1 105 ? 1.859 -1.283 14.688 1.00 97.62 105 ALA A O 1
ATOM 855 N N . VAL A 1 106 ? 2.295 -0.969 12.503 1.00 96.75 106 VAL A N 1
ATOM 856 C CA . VAL A 1 106 ? 3.630 -1.591 12.496 1.00 96.75 106 VAL A CA 1
ATOM 857 C C . VAL A 1 106 ? 4.737 -0.628 12.062 1.00 96.75 106 VAL A C 1
ATOM 859 O O . VAL A 1 106 ? 5.833 -1.084 11.751 1.00 96.75 106 VAL A O 1
ATOM 862 N N . SER A 1 107 ? 4.463 0.679 12.002 1.00 96.19 107 SER A N 1
ATOM 863 C CA . SER A 1 107 ? 5.392 1.712 11.516 1.00 96.19 107 SER A CA 1
ATOM 864 C C . SER A 1 107 ? 6.122 1.292 10.229 1.00 96.19 107 SER A C 1
ATOM 866 O O . SER A 1 107 ? 7.346 1.399 10.119 1.00 96.19 107 SER A O 1
ATOM 868 N N . ASN A 1 108 ? 5.376 0.749 9.261 1.00 95.62 108 ASN A N 1
ATOM 869 C CA . ASN A 1 108 ? 5.905 0.395 7.945 1.00 95.62 108 ASN A CA 1
ATOM 870 C C . ASN A 1 108 ? 6.025 1.663 7.102 1.00 95.62 108 ASN A C 1
ATOM 872 O O . ASN A 1 108 ? 5.099 2.034 6.387 1.00 95.62 108 ASN A O 1
ATOM 876 N N . THR A 1 109 ? 7.160 2.340 7.224 1.00 91.25 109 THR A N 1
ATOM 877 C CA . THR A 1 109 ? 7.413 3.624 6.558 1.00 91.25 109 THR A CA 1
ATOM 878 C C . THR A 1 109 ? 8.074 3.475 5.191 1.00 91.25 109 THR A C 1
ATOM 880 O O . THR A 1 109 ? 8.540 4.461 4.630 1.00 91.25 109 THR A O 1
ATOM 883 N N . ASP A 1 110 ? 8.184 2.246 4.689 1.00 91.31 110 ASP A N 1
ATOM 884 C CA . ASP A 1 110 ? 8.724 1.914 3.369 1.00 91.31 110 ASP A CA 1
ATOM 885 C C . ASP A 1 110 ? 7.590 1.538 2.397 1.00 91.31 110 ASP A C 1
ATOM 887 O O . ASP A 1 110 ? 7.692 0.636 1.575 1.00 91.31 110 ASP A O 1
ATOM 891 N N . ASP A 1 111 ? 6.440 2.200 2.516 1.00 93.25 111 ASP A N 1
ATOM 892 C CA . ASP A 1 111 ? 5.215 1.921 1.760 1.00 93.25 111 ASP A CA 1
ATOM 893 C C . ASP A 1 111 ? 5.112 2.738 0.461 1.00 93.25 111 ASP A C 1
ATOM 895 O O . ASP A 1 111 ? 4.036 3.136 0.032 1.00 93.25 111 ASP A O 1
ATOM 899 N N . HIS A 1 112 ? 6.241 3.001 -0.196 1.00 92.81 112 HIS A N 1
ATOM 900 C CA . HIS A 1 112 ? 6.289 3.779 -1.435 1.00 92.81 112 HIS A CA 1
ATOM 901 C C . HIS A 1 112 ? 5.516 3.121 -2.592 1.00 92.81 112 HIS A C 1
ATOM 903 O O . HIS A 1 112 ? 5.253 1.919 -2.586 1.00 92.81 112 HIS A O 1
ATOM 909 N N . LEU A 1 113 ? 5.235 3.872 -3.665 1.00 94.50 113 LEU A N 1
ATOM 910 C CA . LEU A 1 113 ? 4.416 3.431 -4.810 1.00 94.50 113 LEU A CA 1
ATOM 911 C C . LEU A 1 113 ? 4.849 2.116 -5.497 1.00 94.50 113 LEU A C 1
ATOM 913 O O . LEU A 1 113 ? 4.060 1.525 -6.233 1.00 94.50 113 LEU A O 1
ATOM 917 N N . ARG A 1 114 ? 6.082 1.639 -5.293 1.00 92.38 114 ARG A N 1
ATOM 918 C CA . ARG A 1 114 ? 6.537 0.318 -5.774 1.00 92.38 114 ARG A CA 1
ATOM 919 C C . ARG A 1 114 ? 6.034 -0.853 -4.934 1.00 92.38 114 ARG A C 1
ATOM 921 O O . ARG A 1 114 ? 5.893 -1.953 -5.462 1.00 92.38 114 ARG A O 1
ATOM 928 N N . ASN A 1 115 ? 5.709 -0.597 -3.671 1.00 95.00 115 ASN A N 1
ATOM 929 C CA . ASN A 1 115 ? 5.222 -1.581 -2.697 1.00 95.00 115 ASN A CA 1
ATOM 930 C C . ASN A 1 115 ? 3.691 -1.691 -2.714 1.00 95.00 115 ASN A C 1
ATOM 932 O O . ASN A 1 115 ? 3.079 -2.447 -1.961 1.00 95.00 115 ASN A O 1
ATOM 936 N N . HIS A 1 116 ? 3.076 -0.983 -3.660 1.00 96.62 116 HIS A N 1
ATOM 937 C CA . HIS A 1 116 ? 1.688 -1.123 -4.042 1.00 96.62 116 HIS A CA 1
ATOM 938 C C . HIS A 1 116 ? 1.610 -1.526 -5.508 1.00 96.62 116 HIS A C 1
ATOM 940 O O . HIS A 1 116 ? 2.341 -1.015 -6.359 1.00 96.62 116 HIS A O 1
ATOM 946 N N . GLY A 1 117 ? 0.691 -2.433 -5.809 1.00 95.69 117 GLY A N 1
ATOM 947 C CA . GLY A 1 117 ? 0.507 -2.930 -7.155 1.00 95.69 117 GLY A CA 1
ATOM 948 C C . GLY A 1 117 ? -0.945 -3.221 -7.470 1.00 95.69 117 GLY A C 1
ATOM 949 O O . GLY A 1 117 ? -1.808 -3.334 -6.595 1.00 95.69 117 GLY A O 1
ATOM 950 N N . PHE A 1 118 ? -1.190 -3.349 -8.761 1.00 97.12 118 PHE A N 1
ATOM 951 C CA . PHE A 1 118 ? -2.484 -3.617 -9.346 1.00 97.12 118 PHE A CA 1
ATOM 952 C C . PHE A 1 118 ? -2.366 -4.804 -10.294 1.00 97.12 118 PHE A C 1
ATOM 954 O O . PHE A 1 118 ? -1.345 -4.996 -10.951 1.00 97.12 118 PHE A O 1
ATOM 961 N N . ILE A 1 119 ? -3.417 -5.611 -10.357 1.00 96.00 119 ILE A N 1
ATOM 962 C CA . ILE A 1 119 ? -3.529 -6.770 -11.243 1.00 96.00 119 ILE A CA 1
ATOM 963 C C . ILE A 1 119 ? -4.676 -6.496 -12.208 1.00 96.00 119 ILE A C 1
ATOM 965 O O . ILE A 1 119 ? -5.782 -6.181 -11.769 1.00 96.00 119 ILE A O 1
ATOM 969 N N . TYR A 1 120 ? -4.442 -6.601 -13.515 1.00 94.50 120 TYR A N 1
ATOM 970 C CA . TYR A 1 120 ? -5.511 -6.415 -14.493 1.00 94.50 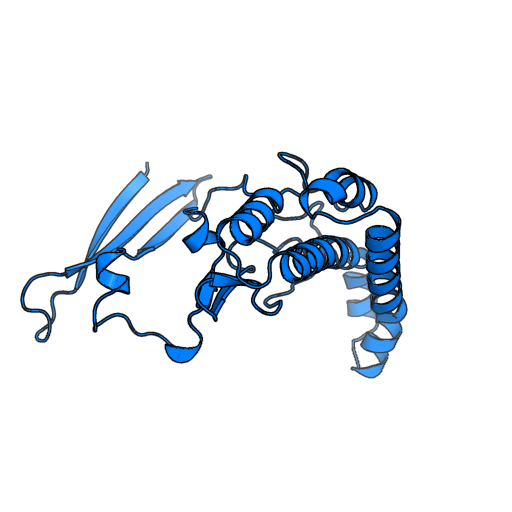120 TYR A CA 1
ATOM 971 C C . TYR A 1 120 ? -6.352 -7.689 -14.613 1.00 94.50 120 TYR A C 1
ATOM 973 O O . TYR A 1 120 ? -5.865 -8.742 -15.025 1.00 94.50 120 TYR A O 1
ATOM 981 N N . LYS A 1 121 ? -7.633 -7.610 -14.241 1.00 88.31 121 LYS A N 1
ATOM 982 C CA . LYS A 1 121 ? -8.563 -8.743 -14.253 1.00 88.31 121 LYS A CA 1
ATOM 983 C C . LYS A 1 121 ? -9.996 -8.293 -14.515 1.00 88.31 121 LYS A C 1
ATOM 985 O O . LYS A 1 121 ? -10.453 -7.282 -13.991 1.00 88.31 121 LYS A O 1
ATOM 990 N N . ASN A 1 122 ? -10.746 -9.091 -15.279 1.00 89.75 122 ASN A N 1
ATOM 991 C CA . ASN A 1 122 ? -12.156 -8.826 -15.597 1.00 89.75 122 ASN A CA 1
ATOM 992 C C . ASN A 1 12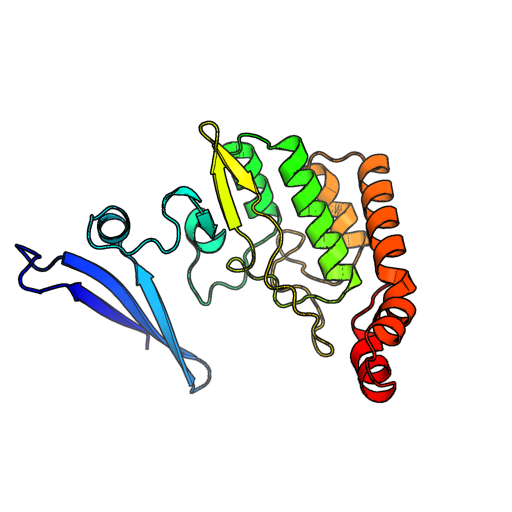2 ? -12.376 -7.427 -16.208 1.00 89.75 122 ASN A C 1
ATOM 994 O O . ASN A 1 122 ? -13.321 -6.733 -15.844 1.00 89.75 122 ASN A O 1
ATOM 998 N N . ASN A 1 123 ? -11.497 -7.024 -17.132 1.00 90.44 123 ASN A N 1
ATOM 999 C CA . ASN A 1 123 ? -11.560 -5.737 -17.831 1.00 90.44 123 ASN A CA 1
ATOM 1000 C C . ASN A 1 123 ? -11.436 -4.497 -16.914 1.00 90.44 123 ASN A C 1
ATOM 1002 O O . ASN A 1 123 ? -11.968 -3.436 -17.232 1.00 90.44 123 ASN A O 1
ATOM 1006 N N . GLY A 1 124 ? -10.731 -4.624 -15.788 1.00 94.12 124 GLY A N 1
ATOM 1007 C CA . GLY A 1 124 ? -10.367 -3.516 -14.905 1.00 94.12 124 GLY A CA 1
ATOM 1008 C C . GLY A 1 124 ? -9.231 -3.910 -13.965 1.00 94.12 124 GLY A C 1
ATOM 1009 O O . GLY A 1 124 ? -8.773 -5.053 -13.969 1.00 94.12 124 GLY A O 1
ATOM 1010 N N . TRP A 1 125 ? -8.753 -2.968 -13.167 1.00 97.25 125 TRP A N 1
ATOM 1011 C CA . TRP A 1 125 ? -7.684 -3.220 -12.206 1.00 97.25 125 TRP A CA 1
ATOM 1012 C C . TRP A 1 125 ? -8.246 -3.676 -10.862 1.00 97.25 125 TRP A C 1
ATOM 1014 O O . TRP A 1 125 ? -9.291 -3.209 -10.414 1.00 97.25 125 TRP A O 1
ATOM 1024 N N . ILE A 1 126 ? -7.542 -4.588 -10.206 1.00 97.94 126 ILE A N 1
ATOM 1025 C CA . ILE A 1 126 ? -7.778 -4.911 -8.802 1.00 97.94 126 ILE A CA 1
ATOM 1026 C C . ILE A 1 126 ? -6.519 -4.647 -7.993 1.00 97.94 126 ILE A C 1
ATOM 1028 O O . ILE A 1 126 ? -5.407 -4.760 -8.513 1.00 97.94 126 ILE A O 1
ATOM 1032 N N . LEU A 1 127 ? -6.676 -4.324 -6.715 1.00 98.19 127 LEU A N 1
ATOM 1033 C CA . LEU A 1 127 ? -5.540 -4.177 -5.808 1.00 98.19 127 LEU A CA 1
ATOM 1034 C C . LEU A 1 127 ? -4.822 -5.531 -5.649 1.00 98.19 127 LEU A C 1
ATOM 1036 O O . LEU A 1 127 ? -5.439 -6.530 -5.273 1.00 98.19 127 LEU A O 1
ATOM 1040 N N . SER A 1 128 ? -3.514 -5.583 -5.919 1.00 97.38 128 SER A N 1
ATOM 1041 C CA . SER A 1 128 ? -2.713 -6.798 -5.699 1.00 97.38 128 SER A CA 1
ATOM 1042 C C . SER A 1 128 ? -2.697 -7.163 -4.215 1.00 97.38 128 SER A C 1
ATOM 1044 O O . SER A 1 128 ? -2.879 -6.267 -3.394 1.00 97.38 128 SER A O 1
ATOM 1046 N N . PRO A 1 129 ? -2.390 -8.407 -3.806 1.00 96.50 129 PRO A N 1
ATOM 1047 C CA . PRO A 1 129 ? -2.025 -8.699 -2.416 1.00 96.50 129 PRO A CA 1
ATOM 1048 C C . PRO A 1 129 ? -0.941 -7.743 -1.887 1.00 96.50 129 PRO A C 1
ATOM 1050 O O . PRO A 1 129 ? -0.184 -7.175 -2.674 1.00 96.50 129 PRO A O 1
ATOM 1053 N N . ALA A 1 130 ? -0.887 -7.533 -0.569 1.00 95.81 130 ALA A N 1
ATOM 1054 C CA . ALA A 1 130 ? 0.182 -6.746 0.049 1.00 95.81 130 ALA A CA 1
ATOM 1055 C C . ALA A 1 130 ? 1.506 -7.526 0.008 1.00 95.81 130 ALA A C 1
ATOM 1057 O O . ALA A 1 130 ? 1.509 -8.744 0.199 1.00 95.81 130 ALA A O 1
ATOM 1058 N N . TYR A 1 131 ? 2.612 -6.828 -0.230 1.00 94.94 131 TYR A N 1
ATOM 1059 C CA . TYR A 1 131 ? 3.962 -7.384 -0.284 1.00 94.94 131 TYR A CA 1
ATOM 1060 C C . TYR A 1 131 ? 4.968 -6.341 0.214 1.00 94.94 131 TYR A C 1
ATOM 1062 O O . TYR A 1 131 ? 4.600 -5.187 0.414 1.00 94.94 131 TYR A O 1
ATOM 1070 N N . ASP A 1 132 ?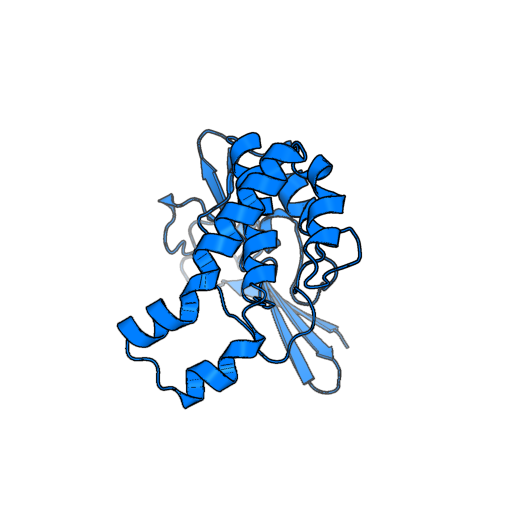 6.207 -6.780 0.442 1.00 94.38 132 ASP A N 1
ATOM 1071 C CA . ASP A 1 132 ? 7.337 -5.933 0.856 1.00 94.38 132 ASP A CA 1
ATOM 1072 C C . ASP A 1 132 ? 7.031 -5.018 2.059 1.00 94.38 132 ASP A C 1
ATOM 1074 O O . ASP A 1 132 ? 7.178 -3.801 2.032 1.00 94.38 132 ASP A O 1
ATOM 1078 N N . ILE A 1 133 ? 6.524 -5.635 3.129 1.00 94.06 133 ILE A N 1
ATOM 1079 C CA . ILE A 1 133 ? 6.227 -4.960 4.394 1.00 94.06 133 ILE A CA 1
ATOM 1080 C C . ILE A 1 133 ? 7.488 -4.953 5.254 1.00 94.06 133 ILE A C 1
ATOM 1082 O O . ILE A 1 133 ? 7.969 -6.019 5.648 1.00 94.06 133 ILE A O 1
ATOM 1086 N N . ASN A 1 134 ? 7.969 -3.762 5.607 1.00 91.38 134 ASN A N 1
ATOM 1087 C CA . ASN A 1 134 ? 9.235 -3.587 6.303 1.00 91.38 134 ASN A CA 1
ATOM 1088 C C . ASN A 1 134 ? 9.133 -2.523 7.421 1.00 91.38 134 ASN A C 1
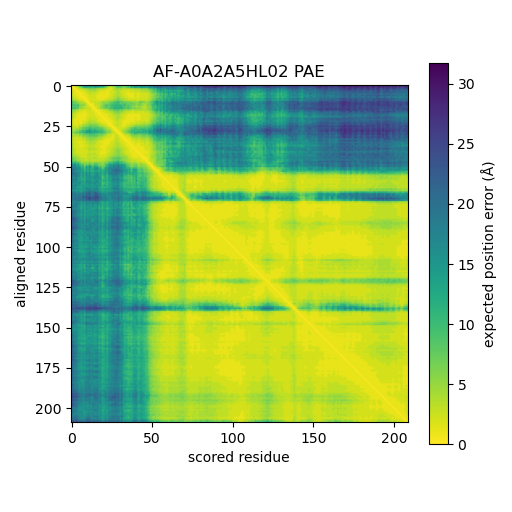ATOM 1090 O O . ASN A 1 134 ? 9.391 -1.344 7.186 1.00 91.38 134 ASN A O 1
ATOM 1094 N N . PRO A 1 135 ? 8.749 -2.914 8.653 1.00 91.50 135 PRO A N 1
ATOM 1095 C CA . PRO A 1 135 ? 8.722 -2.022 9.816 1.00 91.50 135 PRO A CA 1
ATOM 1096 C C . PRO A 1 135 ? 10.063 -1.320 10.077 1.00 91.50 135 PRO A C 1
ATOM 1098 O O . PRO A 1 135 ? 11.097 -1.982 10.179 1.00 91.50 135 PRO A O 1
ATOM 1101 N N . VAL A 1 136 ? 10.049 0.004 10.281 1.00 87.00 136 VAL A N 1
ATOM 1102 C CA . VAL A 1 136 ? 11.272 0.800 10.503 1.00 87.00 136 VAL A CA 1
ATOM 1103 C C . VAL A 1 136 ? 11.234 1.507 11.858 1.00 87.00 136 VAL A C 1
ATOM 1105 O O . VAL A 1 136 ? 10.425 2.397 12.097 1.00 87.00 136 VAL A O 1
ATOM 1108 N N . ALA A 1 137 ? 12.167 1.161 12.750 1.00 85.06 137 ALA A N 1
ATOM 1109 C CA . ALA A 1 137 ? 12.220 1.688 14.122 1.00 85.06 137 ALA A CA 1
ATOM 1110 C C . ALA A 1 137 ? 12.519 3.192 14.238 1.00 85.06 137 ALA A C 1
ATOM 1112 O O . ALA A 1 137 ? 12.194 3.802 15.253 1.00 85.06 137 ALA A O 1
ATOM 1113 N N . SER A 1 138 ? 13.163 3.790 13.235 1.00 81.69 138 SER A N 1
ATOM 1114 C CA . SER A 1 138 ? 13.659 5.172 13.291 1.00 81.69 138 SER A CA 1
ATOM 1115 C C . SER A 1 138 ? 12.835 6.186 12.493 1.00 81.69 138 SER A C 1
ATOM 1117 O O . SER A 1 138 ? 13.263 7.332 12.370 1.00 81.69 138 SER A O 1
ATOM 1119 N N . ALA A 1 139 ? 11.726 5.775 11.881 1.00 72.69 139 ALA A N 1
ATOM 1120 C CA . ALA A 1 139 ? 10.951 6.628 10.988 1.00 72.69 139 ALA A CA 1
ATOM 1121 C C . ALA A 1 139 ? 9.719 7.227 11.690 1.00 72.69 139 ALA A C 1
ATOM 1123 O O . ALA A 1 139 ? 9.145 6.618 12.588 1.00 72.69 139 ALA A O 1
ATOM 1124 N N . ASN A 1 140 ? 9.333 8.441 11.281 1.00 82.44 140 ASN A N 1
ATOM 1125 C CA . ASN A 1 140 ? 8.322 9.259 11.972 1.00 82.44 140 ASN A CA 1
ATOM 1126 C C . ASN A 1 140 ? 6.978 9.362 11.222 1.00 82.44 140 ASN A C 1
ATOM 1128 O O . ASN A 1 140 ? 6.047 9.986 11.726 1.00 82.44 140 ASN A O 1
ATOM 1132 N N . GLY A 1 141 ? 6.878 8.783 10.027 1.00 92.25 141 GLY A N 1
ATOM 1133 C CA . GLY A 1 141 ? 5.723 8.881 9.136 1.00 92.25 141 GLY A CA 1
ATOM 1134 C C . GLY A 1 141 ? 5.835 7.870 8.002 1.00 92.25 141 GLY A C 1
ATOM 1135 O O . GLY A 1 141 ? 6.932 7.380 7.730 1.00 92.25 141 GLY A O 1
ATOM 1136 N N . LEU A 1 142 ? 4.710 7.550 7.371 1.00 94.31 142 LEU A N 1
ATOM 1137 C CA . LEU A 1 142 ? 4.657 6.737 6.161 1.00 94.31 142 LEU A CA 1
ATOM 1138 C C . LEU A 1 142 ? 5.434 7.405 5.019 1.00 94.31 142 LEU A C 1
ATOM 1140 O O . LEU A 1 142 ? 5.698 8.606 5.040 1.00 94.31 142 LEU A O 1
ATOM 1144 N N . HIS A 1 143 ? 5.810 6.636 4.008 1.00 93.19 143 HIS A N 1
ATOM 1145 C CA . HIS A 1 143 ? 6.384 7.191 2.792 1.00 93.19 143 HIS A CA 1
ATOM 1146 C C . HIS A 1 143 ? 5.328 7.940 1.980 1.00 93.19 143 HIS A C 1
ATOM 1148 O O . HIS A 1 143 ? 5.587 9.047 1.517 1.00 93.19 143 HIS A O 1
ATOM 1154 N N . LEU A 1 144 ? 4.149 7.337 1.803 1.00 95.06 144 LEU A N 1
ATOM 1155 C CA . LEU A 1 144 ? 3.024 7.976 1.124 1.00 95.06 144 LEU A CA 1
ATOM 1156 C C . LEU A 1 144 ? 2.258 8.889 2.080 1.00 95.06 144 LEU A C 1
ATOM 1158 O O . LEU A 1 144 ? 2.064 8.558 3.253 1.00 95.06 144 LEU A O 1
ATOM 1162 N N . ASN A 1 145 ? 1.737 9.996 1.555 1.00 96.88 145 ASN A N 1
ATOM 1163 C CA . ASN A 1 145 ? 0.780 10.808 2.298 1.00 96.88 145 ASN A CA 1
ATOM 1164 C C . ASN A 1 145 ? -0.538 10.042 2.486 1.00 96.88 145 ASN A C 1
ATOM 1166 O O . ASN A 1 145 ? -1.038 9.376 1.575 1.00 96.88 145 ASN A O 1
ATOM 1170 N N . ILE A 1 146 ? -1.100 10.125 3.690 1.00 97.88 146 ILE A N 1
ATOM 1171 C CA . ILE A 1 146 ? -2.422 9.590 4.033 1.00 97.88 146 ILE A CA 1
ATOM 1172 C C . ILE A 1 146 ? -3.502 10.566 3.560 1.00 97.88 146 ILE A C 1
ATOM 1174 O O . ILE A 1 146 ? -4.492 10.141 2.965 1.00 97.88 146 ILE A O 1
ATOM 1178 N N . SER A 1 147 ? -3.295 11.860 3.819 1.00 96.56 147 SER A N 1
ATOM 1179 C CA . SER A 1 147 ? -4.044 12.964 3.211 1.00 96.56 147 SER A CA 1
ATOM 1180 C C . SER A 1 147 ? -3.293 13.500 1.983 1.00 96.56 147 SER A C 1
ATOM 1182 O O . SER A 1 147 ? -2.413 12.828 1.452 1.00 96.56 147 SER A O 1
ATOM 1184 N N . ASP A 1 148 ? -3.606 14.714 1.531 1.00 93.00 148 ASP A N 1
ATOM 1185 C CA . ASP A 1 148 ? -2.847 15.370 0.461 1.00 93.00 148 ASP A CA 1
ATOM 1186 C C . ASP A 1 148 ? -1.391 15.678 0.865 1.00 93.00 148 ASP A C 1
ATOM 1188 O O . ASP A 1 148 ? -0.516 15.768 0.008 1.00 93.00 148 ASP A O 1
ATOM 1192 N N . ASN A 1 149 ? -1.114 15.874 2.160 1.00 94.38 149 ASN A N 1
ATOM 1193 C CA . ASN A 1 149 ? 0.166 16.422 2.627 1.00 94.38 149 ASN A CA 1
ATOM 1194 C C . ASN A 1 149 ? 0.636 15.939 4.009 1.00 94.38 149 ASN A C 1
ATOM 1196 O O . ASN A 1 149 ? 1.642 16.444 4.508 1.00 94.38 149 ASN A O 1
ATOM 1200 N N . ASP A 1 150 ? -0.076 15.006 4.641 1.00 96.06 150 ASP A N 1
ATOM 1201 C CA . ASP A 1 150 ? 0.293 14.453 5.943 1.00 96.06 150 ASP A CA 1
ATOM 1202 C C . ASP A 1 150 ? 0.425 12.931 5.852 1.00 96.06 150 ASP A C 1
ATOM 1204 O O . ASP A 1 150 ? -0.467 12.234 5.362 1.00 96.06 150 ASP A O 1
ATOM 1208 N N . ASN A 1 151 ? 1.554 12.421 6.334 1.00 96.06 151 ASN A N 1
ATOM 1209 C CA . ASN A 1 151 ? 1.936 11.013 6.372 1.00 96.06 151 ASN A CA 1
ATOM 1210 C C . ASN A 1 151 ? 2.199 10.521 7.807 1.00 96.06 151 ASN A C 1
ATOM 1212 O O . ASN A 1 151 ? 2.818 9.476 8.008 1.00 96.06 151 ASN A O 1
ATOM 1216 N N . SER A 1 152 ? 1.766 11.266 8.825 1.00 96.25 152 SER A N 1
ATOM 1217 C CA . SER A 1 152 ? 2.003 10.934 10.229 1.00 96.25 152 SER A CA 1
ATOM 1218 C C . SER A 1 152 ? 1.436 9.560 10.592 1.00 96.25 152 SER A C 1
ATOM 1220 O O . SER A 1 152 ? 0.371 9.164 10.121 1.00 96.25 152 SER A O 1
ATOM 1222 N N . LEU A 1 153 ? 2.101 8.846 11.507 1.00 95.81 153 LEU A N 1
ATOM 1223 C CA . LEU A 1 153 ? 1.637 7.561 12.054 1.00 95.81 153 LEU A CA 1
ATOM 1224 C C . LEU A 1 153 ? 0.426 7.748 12.999 1.00 95.81 153 LEU A C 1
ATOM 1226 O O . LEU A 1 153 ? 0.494 7.457 14.193 1.00 95.81 153 LEU A O 1
ATOM 1230 N N . SER A 1 154 ? -0.681 8.273 12.470 1.00 97.19 154 SER A N 1
ATOM 1231 C CA . SER A 1 154 ? -1.858 8.721 13.211 1.00 97.19 154 SER A CA 1
ATOM 1232 C C . SER A 1 154 ? -3.126 8.036 12.713 1.00 97.19 154 SER A C 1
ATOM 1234 O O . SER A 1 154 ? -3.543 8.182 11.564 1.00 97.19 154 SER A O 1
ATOM 1236 N N . TYR A 1 155 ? -3.795 7.320 13.617 1.00 98.38 155 TYR A N 1
ATOM 1237 C CA . TYR A 1 155 ? -5.107 6.748 13.325 1.00 98.38 155 TYR A CA 1
ATOM 1238 C C . TYR A 1 155 ? -6.182 7.816 13.128 1.00 98.38 155 TYR A C 1
ATOM 1240 O O . TYR A 1 155 ? -7.140 7.555 12.410 1.00 98.38 155 TYR A O 1
ATOM 1248 N N . ASP A 1 156 ? -6.045 8.985 13.755 1.00 98.44 156 ASP A N 1
ATOM 1249 C CA . ASP A 1 156 ? -7.005 10.077 13.580 1.00 98.44 156 ASP A CA 1
ATOM 1250 C C . ASP A 1 156 ? -6.907 10.632 12.157 1.00 98.44 156 ASP A C 1
ATOM 1252 O O . ASP A 1 156 ? -7.926 10.733 11.479 1.00 98.44 156 ASP A O 1
ATOM 1256 N N . LEU A 1 157 ? -5.684 10.815 11.648 1.00 98.56 157 LEU A N 1
ATOM 1257 C CA . LEU A 1 157 ? -5.434 11.194 10.255 1.00 98.56 157 LEU A CA 1
ATOM 1258 C C . LEU A 1 157 ? -6.001 10.158 9.269 1.00 98.56 157 LEU A C 1
ATOM 1260 O O . LEU A 1 157 ? -6.685 10.507 8.311 1.00 98.56 157 LEU A O 1
ATOM 1264 N N . ALA A 1 158 ? -5.797 8.862 9.526 1.00 98.56 158 ALA A N 1
ATOM 1265 C CA . ALA A 1 158 ? -6.401 7.812 8.701 1.00 98.56 158 ALA A CA 1
ATOM 1266 C C . ALA A 1 158 ? -7.942 7.840 8.744 1.00 98.56 158 ALA A C 1
ATOM 1268 O O . ALA A 1 158 ? -8.597 7.510 7.753 1.00 98.56 158 ALA A O 1
ATOM 1269 N N . MET A 1 159 ? -8.534 8.224 9.879 1.00 98.69 159 MET A N 1
ATOM 1270 C CA . MET A 1 159 ? -9.984 8.355 10.035 1.00 98.69 159 MET A CA 1
ATOM 1271 C C . MET A 1 159 ? -10.550 9.604 9.345 1.00 98.69 159 MET A C 1
ATOM 1273 O O . MET A 1 159 ? -11.716 9.580 8.959 1.00 98.69 159 MET A O 1
ATOM 1277 N N . GLU A 1 160 ? -9.761 10.664 9.160 1.00 98.50 160 GLU A N 1
ATOM 1278 C CA . GLU A 1 160 ? -10.176 11.887 8.454 1.00 98.50 160 GLU A CA 1
ATOM 1279 C C . GLU A 1 160 ? -10.448 11.646 6.964 1.00 98.50 160 GLU A C 1
ATOM 1281 O O . GLU A 1 160 ? -11.325 12.284 6.385 1.00 98.50 160 GLU A O 1
ATOM 1286 N N . VAL A 1 161 ? -9.754 10.685 6.350 1.00 98.44 161 VAL A N 1
ATOM 1287 C CA . VAL A 1 161 ? -9.837 10.419 4.903 1.00 98.44 161 VAL A CA 1
ATOM 1288 C C . VAL A 1 161 ? -10.816 9.302 4.519 1.00 98.44 161 VAL A C 1
ATOM 1290 O O . VAL A 1 161 ? -10.922 8.963 3.343 1.00 98.44 161 VAL A O 1
ATOM 1293 N N . ILE A 1 162 ? -11.562 8.715 5.467 1.00 98.56 162 ILE A N 1
ATOM 1294 C CA . ILE A 1 162 ? -12.397 7.511 5.230 1.00 98.56 162 ILE A CA 1
ATOM 1295 C C . ILE A 1 162 ? -13.447 7.677 4.128 1.00 98.56 162 ILE A C 1
ATOM 1297 O O . ILE A 1 162 ? -13.760 6.706 3.434 1.00 98.56 162 ILE A O 1
ATOM 1301 N N . ASP A 1 163 ? -13.964 8.892 3.946 1.00 97.69 163 ASP A N 1
ATOM 1302 C CA . ASP A 1 163 ? -14.973 9.181 2.928 1.00 97.69 163 ASP A CA 1
ATOM 1303 C C . ASP A 1 163 ? -14.392 9.010 1.516 1.00 97.69 163 ASP A C 1
ATOM 1305 O O . ASP A 1 163 ? -15.088 8.533 0.619 1.00 97.69 163 ASP A O 1
ATOM 1309 N N . PHE A 1 164 ? -13.092 9.279 1.333 1.00 97.50 164 PHE A N 1
ATOM 1310 C CA . PHE A 1 164 ? -12.381 9.049 0.072 1.00 97.50 164 PHE A CA 1
ATOM 1311 C C . PHE A 1 164 ? -12.278 7.552 -0.270 1.00 97.50 164 PHE A C 1
ATOM 1313 O O . PHE A 1 164 ? -12.297 7.158 -1.434 1.00 97.50 164 PHE A O 1
ATOM 1320 N N . PHE A 1 165 ? -12.261 6.695 0.754 1.00 98.44 165 PHE A N 1
ATOM 1321 C CA . PHE A 1 165 ? -12.306 5.236 0.619 1.00 98.44 165 PHE A CA 1
ATOM 1322 C C . PHE A 1 165 ? -13.739 4.685 0.652 1.00 98.44 165 PHE A C 1
ATOM 1324 O O . PHE A 1 165 ? -13.930 3.472 0.716 1.00 98.44 165 PHE A O 1
ATOM 1331 N N . GLN A 1 166 ? -14.756 5.554 0.601 1.00 97.62 166 GLN A N 1
ATOM 1332 C CA . GLN A 1 166 ? -16.179 5.198 0.585 1.00 97.62 166 GLN A CA 1
ATOM 1333 C C . GLN A 1 166 ? -16.607 4.321 1.778 1.00 97.62 166 GLN A C 1
ATOM 1335 O O . GLN A 1 166 ? -17.516 3.490 1.665 1.00 97.62 166 GLN A O 1
ATOM 1340 N N . LEU A 1 167 ? -15.950 4.496 2.927 1.00 98.31 167 LEU A N 1
ATOM 1341 C CA . LEU A 1 167 ? -16.228 3.753 4.152 1.00 98.31 167 LEU A CA 1
ATOM 1342 C C . LEU A 1 167 ? -17.059 4.589 5.121 1.00 98.31 167 LEU A C 1
ATOM 1344 O O . LEU A 1 167 ? -16.779 5.759 5.364 1.00 98.31 167 LEU A O 1
ATOM 1348 N N . LYS A 1 168 ? -18.046 3.963 5.768 1.00 98.25 168 LYS A N 1
ATOM 1349 C CA . LYS A 1 168 ? -18.716 4.588 6.913 1.00 98.25 168 LYS A CA 1
ATOM 1350 C C . LYS A 1 168 ? -17.821 4.514 8.140 1.00 98.25 168 LYS A C 1
ATOM 1352 O O . LYS A 1 168 ? -17.168 3.500 8.375 1.00 98.25 168 LYS A O 1
ATOM 1357 N N . LYS A 1 169 ? -17.943 5.495 9.038 1.00 98.31 169 LYS A N 1
ATOM 1358 C CA . LYS A 1 169 ? -17.226 5.520 10.326 1.00 98.31 169 LYS A CA 1
ATOM 1359 C C . LYS A 1 169 ? -17.285 4.198 11.106 1.00 98.31 169 LYS A C 1
ATOM 1361 O O . LYS A 1 169 ? -16.282 3.787 11.676 1.00 98.31 169 LYS A O 1
ATOM 1366 N N . SER A 1 170 ? -18.432 3.513 11.129 1.00 98.38 170 SER A N 1
ATOM 1367 C CA . SER A 1 170 ? -18.565 2.217 11.813 1.00 98.38 170 SER A CA 1
ATOM 1368 C C . SER A 1 170 ? -17.798 1.081 11.126 1.00 98.38 170 SER A C 1
ATOM 1370 O O . SER A 1 170 ? -17.300 0.189 11.805 1.00 98.38 170 SER A O 1
ATOM 1372 N N . GLU A 1 171 ? -17.707 1.098 9.793 1.00 98.31 171 GLU A N 1
ATOM 1373 C CA . GLU A 1 171 ? -16.931 0.124 9.014 1.00 98.31 171 GLU A CA 1
ATOM 1374 C C . GLU A 1 171 ? -15.430 0.373 9.199 1.00 98.31 171 GLU A C 1
ATOM 1376 O O . GLU A 1 171 ? -14.696 -0.564 9.507 1.00 98.31 171 GLU A O 1
ATOM 1381 N N . SER A 1 172 ? -14.995 1.635 9.115 1.00 98.44 172 SER A N 1
ATOM 1382 C CA . SER A 1 172 ? -13.606 2.040 9.360 1.00 98.44 172 SER A CA 1
ATOM 1383 C C . SER A 1 172 ? -13.155 1.698 10.778 1.00 98.44 172 SER A C 1
ATOM 1385 O O . SER A 1 172 ? -12.093 1.110 10.962 1.00 98.44 172 SER A O 1
ATOM 1387 N N . GLN A 1 173 ? -13.990 1.974 11.788 1.00 98.69 173 GLN A N 1
ATOM 1388 C CA . GLN A 1 173 ? -13.679 1.615 13.173 1.00 98.69 173 GLN A CA 1
ATOM 1389 C C . GLN A 1 173 ? -13.505 0.103 13.333 1.00 98.69 173 GLN A C 1
ATOM 1391 O O . GLN A 1 173 ? -12.533 -0.338 13.934 1.00 98.69 173 GLN A O 1
ATOM 1396 N N . LYS A 1 174 ? -14.393 -0.696 12.730 1.00 98.69 174 LYS A N 1
ATOM 1397 C CA . LYS A 1 174 ? -14.277 -2.156 12.765 1.00 98.69 174 LYS A CA 1
ATOM 1398 C C . LYS A 1 174 ? -12.985 -2.643 12.107 1.00 98.69 174 LYS A C 1
ATOM 1400 O O . LYS A 1 174 ? -12.295 -3.479 12.675 1.00 98.69 174 LYS A O 1
ATOM 1405 N N . ILE A 1 175 ? -12.643 -2.120 10.927 1.00 98.75 175 ILE A N 1
ATOM 1406 C CA . ILE A 1 175 ? -11.397 -2.479 10.236 1.00 98.75 175 ILE A CA 1
ATOM 1407 C C . ILE A 1 175 ? -10.184 -2.111 11.098 1.00 98.75 175 ILE A C 1
ATOM 1409 O O . ILE A 1 175 ? -9.256 -2.915 11.201 1.00 98.75 175 ILE A O 1
ATOM 1413 N N . LYS A 1 176 ? -10.199 -0.932 11.730 1.00 98.81 176 LYS A N 1
ATOM 1414 C CA . LYS A 1 176 ? -9.140 -0.500 12.642 1.00 98.81 176 LYS A CA 1
ATOM 1415 C C . LYS A 1 176 ? -8.989 -1.449 13.820 1.00 98.81 176 LYS A C 1
ATOM 1417 O O . LYS A 1 176 ? -7.889 -1.938 14.057 1.00 98.81 176 LYS A O 1
ATOM 1422 N N . ASP A 1 177 ? -10.085 -1.763 14.499 1.00 98.69 177 ASP A N 1
ATOM 1423 C CA . ASP A 1 177 ? -10.074 -2.676 15.639 1.00 98.69 177 ASP A CA 1
ATOM 1424 C C . ASP A 1 177 ? -9.571 -4.067 15.223 1.00 98.69 177 ASP A C 1
ATOM 1426 O O . ASP A 1 177 ? -8.733 -4.648 15.907 1.00 98.69 177 ASP A O 1
ATOM 1430 N N . ASP A 1 178 ? -10.011 -4.586 14.071 1.00 98.69 178 ASP A N 1
ATOM 1431 C CA . ASP A 1 178 ? -9.545 -5.870 13.533 1.00 98.69 178 ASP A CA 1
ATOM 1432 C C . ASP A 1 178 ? -8.025 -5.879 13.299 1.00 98.69 178 ASP A C 1
ATOM 1434 O O . ASP A 1 178 ? -7.356 -6.870 13.596 1.00 98.69 178 ASP A O 1
ATOM 1438 N N . VAL A 1 179 ? -7.470 -4.795 12.746 1.00 98.62 179 VAL A N 1
ATOM 1439 C CA . VAL A 1 179 ? -6.026 -4.663 12.500 1.00 98.62 179 VAL A CA 1
ATOM 1440 C C . VAL A 1 179 ? -5.264 -4.562 13.817 1.00 98.62 179 VAL A C 1
ATOM 1442 O O . VAL A 1 179 ? -4.354 -5.358 14.046 1.00 98.62 179 VAL A O 1
ATOM 1445 N N . CYS A 1 180 ? -5.654 -3.646 14.705 1.00 98.56 180 CYS A N 1
ATOM 1446 C CA . CYS A 1 180 ? -4.970 -3.440 15.979 1.00 98.56 180 CYS A CA 1
ATOM 1447 C C . CYS A 1 180 ? -5.002 -4.709 16.841 1.00 98.56 180 CYS A C 1
ATOM 1449 O O . CYS A 1 180 ? -3.965 -5.129 17.346 1.00 98.56 180 CYS A O 1
ATOM 1451 N N . ASN A 1 181 ? -6.147 -5.392 16.929 1.00 98.56 181 ASN A N 1
ATOM 1452 C CA . ASN A 1 181 ? -6.267 -6.652 17.668 1.00 98.56 181 ASN A CA 1
ATOM 1453 C C . ASN A 1 181 ? -5.421 -7.780 17.058 1.00 98.56 181 ASN A C 1
ATOM 1455 O O . ASN A 1 181 ? -4.933 -8.644 17.785 1.00 98.56 181 ASN A O 1
ATOM 1459 N N . CYS A 1 182 ? -5.236 -7.787 15.734 1.00 97.94 182 CYS A N 1
ATOM 1460 C CA . CYS A 1 182 ? -4.380 -8.760 15.058 1.00 97.94 182 CYS A CA 1
ATOM 1461 C C . CYS A 1 182 ? -2.887 -8.509 15.323 1.00 97.94 182 CYS A C 1
ATOM 1463 O O . CYS A 1 182 ? -2.117 -9.465 15.414 1.00 97.94 182 CYS A O 1
ATOM 1465 N N . VAL A 1 183 ? -2.476 -7.243 15.429 1.00 98.00 183 VAL A N 1
ATOM 1466 C CA . VAL A 1 183 ? -1.072 -6.846 15.625 1.00 98.00 183 VAL A CA 1
ATOM 1467 C C . VAL A 1 183 ? -0.684 -6.835 17.109 1.00 98.00 183 VAL A C 1
ATOM 1469 O O . VAL A 1 183 ? 0.443 -7.192 17.439 1.00 98.00 183 VAL A O 1
ATOM 1472 N N . ALA A 1 184 ? -1.606 -6.517 18.023 1.00 98.31 184 ALA A N 1
ATOM 1473 C CA . ALA A 1 184 ? -1.370 -6.453 19.471 1.00 98.31 184 ALA A CA 1
ATOM 1474 C C . ALA A 1 184 ? -0.591 -7.653 20.062 1.00 98.31 184 ALA A C 1
ATOM 1476 O O . ALA A 1 184 ? 0.342 -7.431 20.839 1.00 98.31 184 ALA A O 1
ATOM 1477 N N . PRO A 1 185 ? -0.868 -8.923 19.696 1.00 97.88 185 PRO A N 1
ATOM 1478 C CA . PRO A 1 185 ? -0.117 -10.064 20.215 1.00 97.88 185 PRO A CA 1
ATOM 1479 C C . PRO A 1 185 ? 1.236 -10.302 19.512 1.00 97.88 185 PRO A C 1
ATOM 1481 O O . PRO A 1 185 ? 1.751 -11.421 19.569 1.00 97.88 185 PRO A O 1
ATOM 1484 N N . TRP A 1 186 ? 1.851 -9.303 18.866 1.00 97.69 186 TRP A N 1
ATOM 1485 C CA . TRP A 1 186 ? 3.103 -9.471 18.110 1.00 97.69 186 TRP A CA 1
ATOM 1486 C C . TRP A 1 186 ? 4.230 -10.113 18.930 1.00 97.69 186 TRP A C 1
ATOM 1488 O O . TRP A 1 186 ? 4.963 -10.940 18.394 1.00 97.69 186 TRP A O 1
ATOM 1498 N N . ARG A 1 187 ? 4.342 -9.816 20.235 1.00 97.69 187 ARG A N 1
ATOM 1499 C CA . ARG A 1 187 ? 5.345 -10.454 21.113 1.00 97.69 187 ARG A CA 1
ATOM 1500 C C . ARG A 1 187 ? 5.125 -11.955 21.249 1.00 97.69 187 ARG A C 1
ATOM 1502 O O . ARG A 1 187 ? 6.080 -12.716 21.203 1.00 97.69 187 ARG A O 1
ATOM 1509 N N . VAL A 1 188 ? 3.868 -12.390 21.342 1.00 98.12 188 VAL A N 1
ATOM 1510 C CA . VAL A 1 188 ? 3.518 -13.817 21.408 1.00 98.12 188 VAL A CA 1
ATOM 1511 C C . VAL A 1 188 ? 3.917 -14.520 20.111 1.00 98.12 188 VAL A C 1
ATOM 1513 O O . VAL A 1 188 ? 4.437 -15.635 20.138 1.00 98.12 188 VAL A O 1
ATOM 1516 N N . VAL A 1 189 ? 3.702 -13.865 18.965 1.00 97.31 189 VAL A N 1
ATOM 1517 C CA . VAL A 1 189 ? 4.135 -14.383 17.660 1.00 97.31 189 VAL A CA 1
ATOM 1518 C C . VAL A 1 189 ? 5.663 -14.432 17.577 1.00 97.31 189 VAL A C 1
ATOM 1520 O O . VAL A 1 189 ? 6.206 -15.462 17.183 1.00 97.31 189 VAL A O 1
ATOM 1523 N N . ALA A 1 190 ? 6.349 -13.367 17.997 1.00 97.25 190 ALA A N 1
ATOM 1524 C CA . ALA A 1 190 ? 7.807 -13.277 18.029 1.00 97.25 190 ALA A CA 1
ATOM 1525 C C . ALA A 1 190 ? 8.434 -14.374 18.906 1.00 97.25 190 ALA A C 1
ATOM 1527 O O . ALA A 1 190 ? 9.357 -15.058 18.464 1.00 97.25 190 ALA A O 1
ATOM 1528 N N . ASP A 1 191 ? 7.883 -14.611 20.099 1.00 98.12 191 ASP A N 1
ATOM 1529 C CA . ASP A 1 191 ? 8.300 -15.701 20.985 1.00 98.12 191 ASP A CA 1
ATOM 1530 C C . ASP A 1 191 ? 8.093 -17.068 20.319 1.00 98.12 191 ASP A C 1
ATOM 1532 O O . ASP A 1 191 ? 8.988 -17.914 20.330 1.00 98.12 191 ASP A O 1
ATOM 1536 N N . LYS A 1 192 ? 6.932 -17.281 19.685 1.00 98.25 192 LYS A N 1
ATOM 1537 C CA . LYS A 1 192 ? 6.594 -18.543 19.012 1.00 98.25 192 LYS A CA 1
ATOM 1538 C C . LYS A 1 192 ? 7.546 -18.875 17.860 1.00 98.25 192 LYS A C 1
ATOM 1540 O O . LYS A 1 192 ? 7.815 -20.053 17.632 1.00 98.25 192 LYS A O 1
ATOM 1545 N N . VAL A 1 193 ? 8.027 -17.869 17.128 1.00 97.12 193 VAL A N 1
ATOM 1546 C CA . VAL A 1 193 ? 8.970 -18.059 16.010 1.00 97.12 193 VAL A CA 1
ATOM 1547 C C . VAL A 1 193 ? 10.440 -17.942 16.433 1.00 97.12 193 VAL A C 1
ATOM 1549 O O . VAL A 1 193 ? 11.324 -18.087 15.594 1.00 97.12 193 VAL A O 1
ATOM 1552 N N . GLY A 1 194 ? 10.715 -17.739 17.726 1.00 97.81 194 GLY A N 1
ATOM 1553 C CA . GLY A 1 194 ? 12.065 -17.782 18.292 1.00 97.81 194 GLY A CA 1
ATOM 1554 C C . GLY A 1 194 ? 12.871 -16.485 18.180 1.00 97.81 194 GLY A C 1
ATOM 1555 O O . GLY A 1 194 ? 14.098 -16.541 18.249 1.00 97.81 194 GLY A O 1
ATOM 1556 N N . VAL A 1 195 ? 12.227 -15.322 18.022 1.00 97.50 195 VAL A N 1
ATOM 1557 C CA . VAL A 1 195 ? 12.927 -14.024 18.008 1.00 97.50 195 VAL A CA 1
ATOM 1558 C C . VAL A 1 195 ? 13.496 -13.722 19.394 1.00 97.50 195 VAL A C 1
ATOM 1560 O O . VAL A 1 195 ? 12.780 -13.765 20.398 1.00 97.50 195 VAL A O 1
ATOM 1563 N N . GLY A 1 196 ? 14.782 -13.377 19.457 1.00 98.06 196 GLY A N 1
ATOM 1564 C CA . GLY A 1 196 ? 15.467 -13.068 20.708 1.00 98.06 196 GLY A CA 1
ATOM 1565 C C . GLY A 1 196 ? 14.898 -11.833 21.413 1.00 98.06 196 GLY A C 1
ATOM 1566 O O . GLY A 1 196 ? 14.462 -10.873 20.784 1.00 98.06 196 GLY A O 1
ATOM 1567 N N . ARG A 1 197 ? 14.954 -11.817 22.752 1.00 97.50 197 ARG A N 1
ATOM 1568 C CA . ARG A 1 197 ? 14.423 -10.701 23.563 1.00 97.50 197 ARG A CA 1
ATOM 1569 C C . ARG A 1 197 ? 15.034 -9.340 23.215 1.00 97.50 197 ARG A C 1
ATOM 1571 O O . ARG A 1 197 ? 14.337 -8.337 23.314 1.00 97.50 197 ARG A O 1
ATOM 1578 N N . ALA A 1 198 ? 16.314 -9.305 22.838 1.00 97.62 198 ALA A N 1
ATOM 1579 C CA . ALA A 1 198 ? 16.998 -8.072 22.453 1.00 97.62 198 ALA A CA 1
ATOM 1580 C C . ALA A 1 198 ? 16.388 -7.462 21.179 1.00 97.62 198 ALA A C 1
ATOM 1582 O O . ALA A 1 198 ? 16.054 -6.280 21.179 1.00 97.62 198 ALA A O 1
ATOM 1583 N N . ASP A 1 199 ? 16.155 -8.279 20.148 1.00 96.56 199 ASP A N 1
ATOM 1584 C CA . ASP A 1 199 ? 15.540 -7.836 18.891 1.00 96.56 199 ASP A CA 1
ATOM 1585 C C . ASP A 1 199 ? 14.082 -7.426 19.099 1.00 96.56 199 ASP A C 1
ATOM 1587 O O . ASP A 1 199 ? 13.639 -6.411 18.569 1.00 96.56 199 ASP A O 1
ATOM 1591 N N . GLN A 1 200 ? 13.337 -8.163 19.932 1.00 97.12 200 GLN A N 1
ATOM 1592 C CA . GLN A 1 200 ? 11.977 -7.767 20.299 1.00 97.12 200 GLN A CA 1
ATOM 1593 C C . GLN A 1 200 ? 11.946 -6.405 20.999 1.00 97.12 200 GLN A C 1
ATOM 1595 O O . GLN A 1 200 ? 11.050 -5.605 20.755 1.00 97.12 200 GLN A O 1
ATOM 1600 N N . GLU A 1 201 ? 12.890 -6.132 21.900 1.00 96.44 201 GLU A N 1
ATOM 1601 C CA . GLU A 1 201 ? 12.932 -4.852 22.605 1.00 96.44 201 GLU A CA 1
ATOM 1602 C C . GLU A 1 201 ? 13.356 -3.704 21.687 1.00 96.44 201 GLU A C 1
ATOM 1604 O O . GLU A 1 201 ? 12.768 -2.626 21.760 1.00 96.44 201 GLU A O 1
ATOM 1609 N N . TYR A 1 202 ? 14.301 -3.959 20.779 1.00 94.81 202 TYR A N 1
ATOM 1610 C CA . TYR A 1 202 ? 14.679 -3.022 19.725 1.00 94.81 202 TYR A CA 1
ATOM 1611 C C . TYR A 1 202 ? 13.489 -2.687 18.816 1.00 94.81 202 TYR A C 1
ATOM 1613 O O . TYR A 1 202 ? 13.192 -1.516 18.591 1.00 94.81 202 TYR A O 1
ATOM 1621 N N . MET A 1 203 ? 12.757 -3.705 18.358 1.00 94.88 203 MET A N 1
ATOM 1622 C CA . MET A 1 203 ? 11.623 -3.533 17.451 1.00 94.88 203 MET A CA 1
ATOM 1623 C C . MET A 1 203 ? 10.338 -3.091 18.150 1.00 94.88 203 MET A C 1
ATOM 1625 O O . MET A 1 203 ? 9.415 -2.681 17.462 1.00 94.88 203 MET A O 1
ATOM 1629 N N . ARG A 1 204 ? 10.240 -3.107 19.489 1.00 95.56 204 ARG A N 1
ATOM 1630 C CA . ARG A 1 204 ? 9.008 -2.729 20.214 1.00 95.56 204 ARG A CA 1
ATOM 1631 C C . ARG A 1 204 ? 8.419 -1.409 19.719 1.00 95.56 204 ARG A C 1
ATOM 1633 O O . ARG A 1 204 ? 7.204 -1.287 19.633 1.00 95.56 204 ARG A O 1
ATOM 1640 N N . VAL A 1 205 ? 9.280 -0.436 19.429 1.00 93.88 205 VAL A N 1
ATOM 1641 C CA . VAL A 1 205 ? 8.887 0.927 19.050 1.00 93.88 205 VAL A CA 1
ATOM 1642 C C . VAL A 1 205 ? 8.133 1.010 17.720 1.00 93.88 205 VAL A C 1
ATOM 1644 O O . VAL A 1 205 ? 7.461 2.008 17.494 1.00 93.88 205 VAL A O 1
ATOM 1647 N N . VAL A 1 206 ? 8.211 -0.014 16.857 1.00 94.44 206 VAL A N 1
ATOM 1648 C CA . VAL A 1 206 ? 7.469 -0.028 15.583 1.00 94.44 206 VAL A CA 1
ATOM 1649 C C . VAL A 1 206 ? 6.004 -0.413 15.761 1.00 94.44 206 VAL A C 1
ATOM 1651 O O . VAL A 1 206 ? 5.198 -0.171 14.878 1.00 94.44 206 VAL A O 1
ATOM 1654 N N . PHE A 1 207 ? 5.636 -1.039 16.879 1.00 95.94 207 PHE A N 1
ATOM 1655 C CA . PHE A 1 207 ? 4.273 -1.512 17.090 1.00 95.94 207 PHE A CA 1
ATOM 1656 C C . PHE A 1 207 ? 3.443 -0.436 17.794 1.00 95.94 207 PHE A C 1
ATOM 1658 O O . PHE A 1 207 ? 3.616 -0.187 18.986 1.00 95.94 207 PHE A O 1
ATOM 1665 N N . ASN A 1 208 ? 2.532 0.189 17.050 1.00 93.06 208 ASN A N 1
ATOM 1666 C CA . ASN A 1 208 ? 1.637 1.253 17.509 1.00 93.06 208 ASN A CA 1
ATOM 1667 C C . ASN A 1 208 ? 0.255 0.685 17.882 1.00 93.06 208 ASN A C 1
ATOM 1669 O O . ASN A 1 208 ? -0.767 1.054 17.295 1.00 93.06 208 ASN A O 1
ATOM 1673 N N . VAL A 1 209 ? 0.236 -0.286 18.798 1.00 92.62 209 VAL A N 1
ATOM 1674 C CA . VAL A 1 209 ? -0.958 -1.032 19.243 1.00 92.62 209 VAL A CA 1
ATOM 1675 C C . VAL A 1 209 ? -0.940 -1.326 20.734 1.00 92.62 209 VAL A C 1
ATOM 1677 O O . VAL A 1 209 ? 0.167 -1.392 21.316 1.00 92.62 209 VAL A O 1
#

Nearest PDB structures (foldseek):
  7wcf-assembly1_A  TM=7.117E-01  e=2.491E-07  Legionella pneumophila subsp. pneumophila str. Philadelphia 1
  7vkb-assembly1_A  TM=7.229E-01  e=1.180E-06  Legionella pneumophila subsp. pneumophila str. Philadelphia 1
  7vkc-assembly1_A  TM=7.051E-01  e=9.373E-07  Legionella pneumophila subsp. pneumophila str. Philadelphia 1
  7ab3-assembly1_F  TM=6.847E-01  e=4.203E-05  Escherichia coli O127:H6 str. E2348/69
  7ab5-assembly1_F  TM=6.483E-01  e=5.939E-05  Escherichia coli O127:H6 str. E2348/69

pLDDT: mean 92.19, std 7.89, range [61.75, 98.81]

Foldseek 3Di:
DKDKDFDWDDDPPDPDTHGQWIWIWDADPNDIDIWTDGDPVNCVDPPDDDPCVPQQKDFQCVVLVHTPPPQQAALLSVLVQCVVFNPCNLVQLLVSLLVLLLCLQQVQQVCDRRQWMWGDDPRGTGTDDGDDRDRDLPDAFHSHAHPSHHGGSDPVSSLVCVVSSVDDSVSSVVSNCVSLVVCVCVVVVCVVVPPDPVVCVSSVNRGPD